Protein AF-X1AJP6-F1 (afdb_monomer_lite)

InterPro domains:
  IPR003321 Cytochrome c552 [PF02335] (54-201)
  IPR036280 Multiheme cytochrome superfamily [SSF48695] (10-203)

Organism: NCBI:txid412755

Secondary structure (DSSP, 8-state):
-HHHHT-S-EEETTEEE-HHHHTSTTT--HHHHB--STTTTT-B---HHHHHHHHTT-SSS-GGGT-HHHHHHHTT--BTTBPP---TTTTTS-HHHH---TTS---HHHHHHHHHTTS-TTHHHHHHHHHHHHHHHHHHHHHHHHHPPP-S-HHHHHHHHHHHHHHHHHHHH-STTTT-HHHHHHHHHHHHHHHHHHHHHHHHT-

Foldseek 3Di:
DVVQCPDCWDDDVPAIHRNNVCCDPVHDPQVLQAPPPPVGGRPGPDDPLSVLVPVLVDPPDAPCNSLVLLLCQLQQHDDLNDHGDGAPRHVPDDPCLQVVPSNDDRDLVSNLVSQCVVDPNCVSVVLVVLLVVLVVLLVVLVVLLVPDDDDPPPLLVVLSVSLVRLSVSCVSSVSSCVSHVVRSVVSSVSSNVSSVVSVVVSVVVD

Radius of gyration: 21.05 Å; chains: 1; bounding box: 56×37×52 Å

pLDDT: mean 92.06, std 6.15, range [59.5, 98.56]

Sequence (206 aa):
HNEIKALKTTKFRNRSFPHLLHTSEAVAKCEYCHSKKKETHGKLLISEASCRTCHHTQKIIECSKCHSIPNRIQNGLSIGGLKGVEGYKTNIIDCKACHKKLTEPSSLERIKESCASCHEEEYKDFVTEWQTSTMETMNKIEKKIKGAKPVKITQANELLKDAKKLLYYVKADGSKGIHNPDYIEEILDKAKKKTDEALKLIKGSK

Structure (mmCIF, N/CA/C/O backbone):
data_AF-X1AJP6-F1
#
_entry.id   AF-X1AJP6-F1
#
loop_
_atom_site.group_PDB
_atom_site.id
_atom_site.type_symbol
_atom_site.label_atom_id
_atom_site.label_alt_id
_atom_site.label_comp_id
_atom_site.label_asym_id
_atom_site.label_entity_id
_atom_site.label_seq_id
_atom_site.pdbx_PDB_ins_code
_atom_site.Cartn_x
_atom_site.Cartn_y
_atom_site.Cartn_z
_atom_site.occupancy
_atom_site.B_iso_or_equiv
_atom_site.auth_seq_id
_atom_site.auth_comp_id
_atom_site.auth_asym_id
_atom_site.auth_atom_id
_atom_site.pdbx_PDB_model_num
ATOM 1 N N . HIS A 1 1 ? 26.224 -18.680 15.913 1.00 82.88 1 HIS A N 1
ATOM 2 C CA . HIS A 1 1 ? 26.153 -18.323 14.473 1.00 82.88 1 HIS A CA 1
ATOM 3 C C . HIS A 1 1 ? 25.749 -19.485 13.575 1.00 82.88 1 HIS A C 1
ATOM 5 O O . HIS A 1 1 ? 24.956 -19.244 12.677 1.00 82.88 1 HIS A O 1
ATOM 11 N N . ASN A 1 2 ? 26.226 -20.713 13.810 1.00 85.88 2 ASN A N 1
ATOM 12 C CA . ASN A 1 2 ? 25.898 -21.880 12.973 1.00 85.88 2 ASN A CA 1
ATOM 13 C C . ASN A 1 2 ? 24.388 -22.154 12.862 1.00 85.88 2 ASN A C 1
ATOM 15 O O . ASN A 1 2 ? 23.885 -22.328 11.758 1.00 85.88 2 ASN A O 1
ATOM 19 N N . GLU A 1 3 ? 23.656 -22.078 13.976 1.00 88.25 3 GLU A N 1
ATOM 20 C CA . GLU A 1 3 ? 22.191 -22.212 13.982 1.00 88.25 3 GLU A CA 1
ATOM 21 C C . GLU A 1 3 ? 21.505 -21.135 13.132 1.00 88.25 3 GLU A C 1
ATOM 23 O O . GLU A 1 3 ? 20.647 -21.441 12.311 1.00 88.25 3 GLU A O 1
ATOM 28 N N . ILE A 1 4 ? 21.939 -19.876 13.267 1.00 87.38 4 ILE A N 1
ATOM 29 C CA . ILE A 1 4 ? 21.409 -18.751 12.484 1.00 87.38 4 ILE A CA 1
ATOM 30 C C . ILE A 1 4 ? 21.708 -18.936 10.991 1.00 87.38 4 ILE A C 1
ATOM 32 O O . ILE A 1 4 ? 20.825 -18.734 10.163 1.00 87.38 4 ILE A O 1
ATOM 36 N N . LYS A 1 5 ? 22.924 -19.373 10.635 1.00 85.50 5 LYS A N 1
ATOM 37 C CA . LYS A 1 5 ? 23.327 -19.643 9.244 1.00 85.50 5 LYS A CA 1
ATOM 38 C C . LYS A 1 5 ? 22.462 -20.735 8.600 1.00 85.50 5 LYS A C 1
ATOM 40 O O . LYS A 1 5 ? 22.180 -20.655 7.411 1.00 85.50 5 LYS A O 1
ATOM 45 N N . ALA A 1 6 ? 22.010 -21.717 9.380 1.00 88.81 6 ALA A N 1
ATOM 46 C CA . ALA A 1 6 ? 21.185 -22.826 8.903 1.00 88.81 6 ALA A CA 1
ATOM 47 C C . ALA A 1 6 ? 19.685 -22.488 8.758 1.00 88.81 6 ALA A C 1
ATOM 49 O O . ALA A 1 6 ? 18.922 -23.306 8.236 1.00 88.81 6 ALA A O 1
ATOM 50 N N . LEU A 1 7 ? 19.233 -21.303 9.190 1.00 93.00 7 LEU A N 1
ATOM 51 C CA . LEU A 1 7 ? 17.827 -20.912 9.073 1.00 93.00 7 LEU A CA 1
ATOM 52 C C . LEU A 1 7 ? 17.412 -20.806 7.602 1.00 93.00 7 LEU A C 1
ATOM 54 O O . LEU A 1 7 ? 17.801 -19.872 6.902 1.00 93.00 7 LEU A O 1
ATOM 58 N N . LYS A 1 8 ? 16.552 -21.727 7.149 1.00 93.62 8 LYS A N 1
ATOM 59 C CA . LYS A 1 8 ? 15.956 -21.689 5.800 1.00 93.62 8 LYS A CA 1
ATOM 60 C C . LYS A 1 8 ? 15.190 -20.387 5.568 1.00 93.62 8 LYS A C 1
ATOM 62 O O . LYS A 1 8 ? 15.378 -19.714 4.557 1.00 93.62 8 LYS A O 1
ATOM 67 N N . THR A 1 9 ? 14.349 -20.023 6.532 1.00 93.44 9 THR A N 1
ATOM 68 C CA . THR A 1 9 ? 13.499 -18.832 6.488 1.00 93.44 9 THR A CA 1
ATOM 69 C C . THR A 1 9 ? 13.460 -18.133 7.840 1.00 93.44 9 THR A C 1
ATOM 71 O O . THR A 1 9 ? 13.516 -18.778 8.882 1.00 93.44 9 THR A O 1
ATOM 74 N N . THR A 1 10 ? 13.285 -16.818 7.817 1.00 91.94 10 THR A N 1
ATOM 75 C CA . THR A 1 10 ? 13.002 -15.968 8.982 1.00 91.94 10 THR A CA 1
ATOM 76 C C . THR A 1 10 ? 11.925 -14.944 8.603 1.00 91.94 10 THR A C 1
ATOM 78 O O . THR A 1 10 ? 11.237 -15.105 7.593 1.00 91.94 10 THR A O 1
ATOM 81 N N . LYS A 1 11 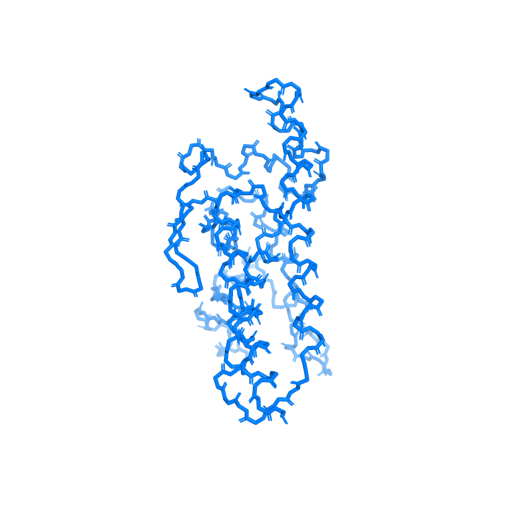? 11.750 -13.884 9.393 1.00 89.31 11 LYS A N 1
ATOM 82 C CA . LYS A 1 11 ? 10.848 -12.771 9.089 1.00 89.31 11 LYS A CA 1
ATOM 83 C C . LYS A 1 11 ? 11.622 -11.475 8.901 1.00 89.31 11 LYS A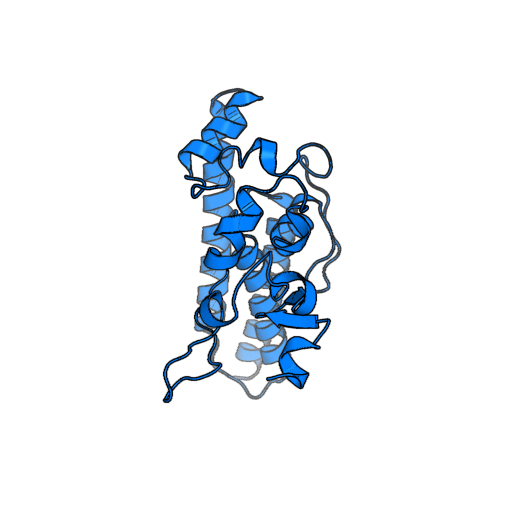 C 1
ATOM 85 O O . LYS A 1 11 ? 12.473 -11.126 9.713 1.00 89.31 11 LYS A O 1
ATOM 90 N N . PHE A 1 12 ? 11.257 -10.728 7.866 1.00 87.56 12 PHE A N 1
ATOM 91 C CA . PHE A 1 12 ? 11.634 -9.328 7.716 1.00 87.56 12 PHE A CA 1
ATOM 92 C C . PHE A 1 12 ? 10.358 -8.493 7.633 1.00 87.56 12 PHE A C 1
ATOM 94 O O . PHE A 1 12 ? 9.601 -8.579 6.662 1.00 87.56 12 PHE A O 1
ATOM 101 N N . ARG A 1 13 ? 10.100 -7.699 8.679 1.00 82.69 13 ARG A N 1
ATOM 102 C CA . ARG A 1 13 ? 8.835 -6.966 8.854 1.00 82.69 13 ARG A CA 1
ATOM 103 C C . ARG A 1 13 ? 7.642 -7.931 8.737 1.00 82.69 13 ARG A C 1
ATOM 105 O O . ARG A 1 13 ? 7.565 -8.903 9.482 1.00 82.69 13 ARG A O 1
ATOM 112 N N . ASN A 1 14 ? 6.753 -7.697 7.773 1.00 74.31 14 ASN A N 1
ATOM 113 C CA . ASN A 1 14 ? 5.534 -8.478 7.557 1.00 74.31 14 ASN A CA 1
ATOM 114 C C . ASN A 1 14 ? 5.690 -9.541 6.452 1.00 74.31 14 ASN A C 1
ATOM 116 O O . ASN A 1 14 ? 4.690 -9.984 5.889 1.00 74.31 14 ASN A O 1
ATOM 120 N N . ARG A 1 15 ? 6.925 -9.926 6.096 1.00 80.44 15 ARG A N 1
ATOM 121 C CA . ARG A 1 15 ? 7.212 -10.895 5.026 1.00 80.44 15 ARG A CA 1
ATOM 122 C C . ARG A 1 15 ? 8.083 -12.044 5.531 1.00 80.44 15 ARG A C 1
ATOM 124 O O . ARG A 1 15 ? 8.942 -11.853 6.395 1.00 80.44 15 ARG A O 1
ATOM 131 N N . SER A 1 16 ? 7.876 -13.228 4.956 1.00 88.19 16 SER A N 1
ATOM 132 C CA . SER A 1 16 ? 8.829 -14.335 5.076 1.00 88.19 16 SER A CA 1
ATOM 133 C C . SER A 1 16 ? 10.102 -13.978 4.308 1.00 88.19 16 SER A C 1
ATOM 135 O O . SER A 1 16 ? 10.023 -13.523 3.167 1.00 88.19 16 SER A O 1
ATOM 137 N N . PHE A 1 17 ? 11.262 -14.146 4.938 1.00 90.31 17 PHE A N 1
ATOM 138 C CA . PHE A 1 17 ? 12.569 -13.867 4.349 1.00 90.31 17 PHE A CA 1
ATOM 139 C C . PHE A 1 17 ? 13.341 -15.179 4.172 1.00 90.31 17 PHE A C 1
ATOM 141 O O . PHE A 1 17 ? 13.570 -15.867 5.171 1.00 90.31 17 PHE A O 1
ATOM 148 N N . PRO A 1 18 ? 13.765 -15.545 2.950 1.00 91.31 18 PRO A N 1
ATOM 149 C CA . PRO A 1 18 ? 14.528 -1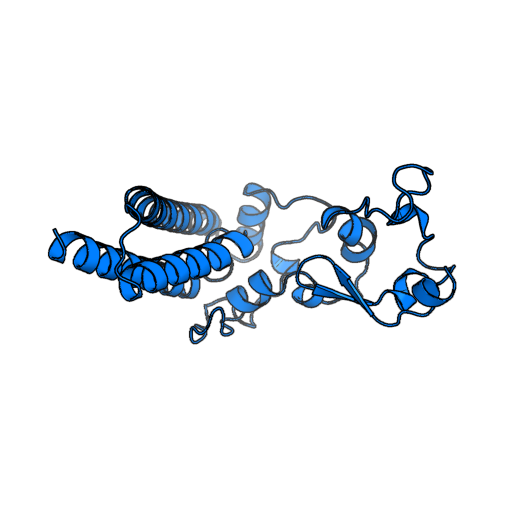6.765 2.713 1.00 91.31 18 PRO A CA 1
ATOM 150 C C . PRO A 1 18 ? 15.993 -16.553 3.115 1.00 91.31 18 PRO A C 1
ATOM 152 O O . PRO A 1 18 ? 16.851 -16.250 2.283 1.00 91.31 18 PRO A O 1
ATOM 155 N N . HIS A 1 19 ? 16.254 -16.660 4.417 1.00 93.56 19 HIS A N 1
ATOM 156 C CA . HIS A 1 19 ? 17.535 -16.334 5.036 1.00 93.56 19 HIS A CA 1
ATOM 157 C C . HIS A 1 19 ? 18.690 -17.146 4.441 1.00 93.56 19 HIS A C 1
ATOM 159 O O . HIS A 1 19 ? 19.654 -16.549 3.975 1.00 93.56 19 HIS A O 1
ATOM 165 N N . LEU A 1 20 ? 18.540 -18.470 4.333 1.00 92.19 20 LEU A N 1
ATOM 166 C CA . LEU A 1 20 ? 19.581 -19.355 3.802 1.00 92.19 20 LEU A CA 1
ATOM 167 C C . LEU A 1 20 ? 20.020 -18.997 2.372 1.00 92.19 20 LEU A C 1
ATOM 169 O O . LEU A 1 20 ? 21.205 -19.087 2.063 1.00 92.19 20 LEU A O 1
ATOM 173 N N . LEU A 1 21 ? 19.089 -18.560 1.512 1.00 90.25 21 LEU A N 1
ATOM 174 C CA . LEU A 1 21 ? 19.422 -18.138 0.144 1.00 90.25 21 LEU A CA 1
ATOM 175 C C . LEU A 1 21 ? 20.306 -16.886 0.147 1.00 90.25 21 LEU A C 1
ATOM 177 O O . LEU A 1 21 ? 21.274 -16.807 -0.607 1.00 90.25 21 LEU A O 1
ATOM 181 N N . HIS A 1 22 ? 19.997 -15.931 1.027 1.00 91.38 22 HIS A N 1
ATOM 182 C CA . HIS A 1 22 ? 20.721 -14.666 1.120 1.00 91.38 22 HIS A CA 1
ATOM 183 C C . HIS A 1 22 ? 22.063 -14.787 1.843 1.00 91.38 22 HIS A C 1
ATOM 185 O O . HIS A 1 22 ? 22.965 -14.014 1.549 1.00 91.38 22 HIS A O 1
ATOM 191 N N . THR A 1 23 ? 22.214 -15.744 2.761 1.00 91.06 23 THR A N 1
ATOM 192 C CA . THR A 1 23 ? 23.466 -15.968 3.504 1.00 91.06 23 THR A CA 1
ATOM 193 C C . THR A 1 23 ? 24.424 -16.946 2.828 1.00 91.06 23 THR A C 1
ATOM 195 O O . THR A 1 23 ? 25.422 -17.342 3.435 1.00 91.06 23 THR A O 1
ATOM 198 N N . SER A 1 24 ? 24.123 -17.386 1.604 1.00 84.88 24 SER A N 1
ATOM 199 C CA . SER A 1 24 ? 25.111 -18.095 0.791 1.00 84.88 24 SER A CA 1
ATOM 200 C C . SER A 1 24 ? 26.273 -17.148 0.470 1.00 84.88 24 SER A C 1
ATOM 202 O O . SER A 1 24 ? 26.064 -15.954 0.247 1.00 84.88 24 SER A O 1
ATOM 204 N N . GLU A 1 25 ? 27.510 -17.654 0.471 1.00 72.75 25 GLU A N 1
ATOM 205 C CA . GLU A 1 25 ? 28.706 -16.796 0.360 1.00 72.75 25 GLU A CA 1
ATOM 206 C C . GLU A 1 25 ? 28.772 -16.011 -0.957 1.00 72.75 25 GLU A C 1
ATOM 208 O O . GLU A 1 25 ? 29.382 -14.947 -1.010 1.00 72.75 25 GLU A O 1
ATOM 213 N N . ALA A 1 26 ? 28.082 -16.495 -1.991 1.00 78.62 26 ALA A N 1
ATOM 214 C CA . ALA A 1 26 ? 27.964 -15.833 -3.284 1.00 78.62 26 ALA A CA 1
ATOM 215 C C . ALA A 1 26 ? 26.934 -14.684 -3.316 1.00 78.62 26 ALA A C 1
ATOM 217 O O . ALA A 1 26 ? 26.901 -13.944 -4.296 1.00 78.62 26 ALA A O 1
ATOM 218 N N . VAL A 1 27 ? 26.076 -14.536 -2.295 1.00 84.62 27 VAL A N 1
ATOM 219 C CA . VAL A 1 27 ? 24.958 -13.575 -2.314 1.00 84.62 27 VAL A CA 1
ATOM 220 C C . VAL A 1 27 ? 25.204 -12.385 -1.393 1.00 84.62 27 VAL A C 1
ATOM 222 O O . VAL A 1 27 ? 25.295 -11.257 -1.874 1.00 84.62 27 VAL A O 1
ATOM 225 N N . ALA A 1 28 ? 25.294 -12.596 -0.078 1.00 89.25 28 ALA A N 1
ATOM 226 C CA . ALA A 1 28 ? 25.532 -11.510 0.870 1.00 89.25 28 ALA A CA 1
ATOM 227 C C . ALA A 1 28 ? 26.223 -11.998 2.147 1.00 89.25 28 ALA A C 1
ATOM 229 O O . ALA A 1 28 ? 25.882 -13.033 2.722 1.00 89.25 28 ALA A O 1
ATOM 230 N N . LYS A 1 29 ? 27.171 -11.194 2.638 1.00 92.00 29 LYS A N 1
ATOM 231 C CA . LYS A 1 29 ? 27.790 -11.410 3.949 1.00 92.00 29 LYS A CA 1
ATOM 232 C C . LYS A 1 29 ? 26.852 -10.973 5.075 1.00 92.00 29 LYS A C 1
ATOM 234 O O . LYS A 1 29 ? 26.026 -10.076 4.896 1.00 92.00 29 LYS A O 1
ATOM 239 N N . CYS A 1 30 ? 27.020 -11.555 6.263 1.00 92.38 30 CYS A N 1
ATOM 240 C CA . CYS A 1 30 ? 26.198 -11.258 7.440 1.00 92.38 30 CYS A CA 1
ATOM 241 C C . CYS A 1 30 ? 26.165 -9.758 7.775 1.00 92.38 30 CYS A C 1
ATOM 243 O O . CYS A 1 30 ? 25.107 -9.226 8.115 1.00 92.38 30 CYS A O 1
ATOM 245 N N . GLU A 1 31 ? 27.304 -9.071 7.643 1.00 93.12 31 GLU A N 1
ATOM 246 C CA . GLU A 1 31 ? 27.457 -7.650 7.964 1.00 93.12 31 GLU A CA 1
ATOM 247 C C . GLU A 1 31 ? 26.739 -6.696 7.001 1.00 93.12 31 GLU A C 1
ATOM 249 O O . GLU A 1 31 ? 26.614 -5.510 7.302 1.00 93.12 31 GLU A O 1
ATOM 254 N N . TYR A 1 32 ? 26.237 -7.199 5.868 1.00 92.69 32 TYR A N 1
ATOM 255 C CA . TYR A 1 32 ? 25.359 -6.421 4.996 1.00 92.69 32 TYR A CA 1
ATOM 256 C C . TYR A 1 32 ? 24.016 -6.140 5.685 1.00 92.69 32 TYR A C 1
ATOM 258 O O . TYR A 1 32 ? 23.488 -5.032 5.614 1.00 92.69 32 TYR A O 1
ATOM 266 N N . CYS A 1 33 ? 23.476 -7.143 6.385 1.00 93.19 33 CYS A N 1
ATOM 267 C CA . CYS A 1 33 ? 22.170 -7.067 7.039 1.00 93.19 33 CYS A CA 1
ATOM 268 C C . CYS A 1 33 ? 22.257 -6.760 8.532 1.00 93.19 33 CYS A C 1
ATOM 270 O O . CYS A 1 33 ? 21.348 -6.131 9.076 1.00 93.19 33 CYS A O 1
ATOM 272 N N . HIS A 1 34 ? 23.311 -7.224 9.199 1.00 94.69 34 HIS A N 1
ATOM 273 C CA . HIS A 1 34 ? 23.432 -7.205 10.650 1.00 94.69 34 HIS A CA 1
ATOM 274 C C . HIS A 1 34 ? 24.661 -6.426 11.102 1.00 94.69 34 HIS A C 1
ATOM 276 O O . HIS A 1 34 ? 25.714 -6.462 10.476 1.00 94.69 34 HIS A O 1
ATOM 282 N N . SER A 1 35 ? 24.563 -5.744 12.236 1.00 96.12 35 SER A N 1
ATOM 283 C CA . SER A 1 35 ? 25.723 -5.080 12.817 1.00 96.12 35 SER A CA 1
ATOM 284 C C . SER A 1 35 ? 26.746 -6.096 13.316 1.00 96.12 35 SER A C 1
ATOM 286 O O . SER A 1 35 ? 26.393 -7.082 13.962 1.00 96.12 35 SER A O 1
ATOM 288 N N . LYS A 1 36 ? 28.022 -5.800 13.051 1.00 95.00 36 LYS A N 1
ATOM 289 C CA . LYS A 1 36 ? 29.193 -6.489 13.615 1.00 95.00 36 LYS A CA 1
ATOM 290 C C . LYS A 1 36 ? 29.798 -5.771 14.828 1.00 95.00 36 LYS A C 1
ATOM 292 O O . LYS A 1 36 ? 30.781 -6.246 15.386 1.00 95.00 36 LYS A O 1
ATOM 297 N N . LYS A 1 37 ? 29.273 -4.595 15.204 1.00 95.94 37 LYS A N 1
ATOM 298 C CA . LYS A 1 37 ? 29.763 -3.847 16.375 1.00 95.94 37 LYS A CA 1
ATOM 299 C C . LYS A 1 37 ? 29.363 -4.605 17.636 1.00 95.94 37 LYS A C 1
ATOM 301 O O . LYS A 1 37 ? 28.202 -4.994 17.743 1.00 95.94 37 LYS A O 1
ATOM 306 N N . LYS A 1 38 ? 30.278 -4.776 18.589 1.00 95.12 38 LYS A N 1
ATOM 307 C CA . LYS A 1 38 ? 30.098 -5.603 19.797 1.00 95.12 38 LYS A CA 1
ATOM 308 C C . LYS A 1 38 ? 28.808 -5.274 20.576 1.00 95.12 38 LYS A C 1
ATOM 310 O O . LYS A 1 38 ? 28.130 -6.166 21.064 1.00 95.12 38 LYS A O 1
ATOM 315 N N . GLU A 1 39 ? 28.412 -4.011 20.593 1.00 96.50 39 GLU A N 1
ATOM 316 C CA . GLU A 1 39 ? 27.315 -3.391 21.347 1.00 96.50 39 GLU A CA 1
ATOM 317 C C . GLU A 1 39 ? 25.957 -3.569 20.652 1.00 96.50 39 GLU A C 1
ATOM 319 O O . GLU A 1 39 ? 24.889 -3.419 21.246 1.00 96.50 39 GLU A O 1
ATOM 324 N N . THR A 1 40 ? 25.983 -3.839 19.348 1.00 96.25 40 THR A N 1
ATOM 325 C CA . THR A 1 40 ? 24.788 -3.979 18.506 1.00 96.25 40 THR A CA 1
ATOM 326 C C . THR A 1 40 ? 24.824 -5.254 17.683 1.00 96.25 40 THR A C 1
ATOM 328 O O . THR A 1 40 ? 24.056 -5.380 16.736 1.00 96.25 40 THR A O 1
ATOM 331 N N . HIS A 1 41 ? 25.696 -6.195 18.036 1.00 94.44 41 HIS A N 1
ATOM 332 C CA . HIS A 1 41 ? 25.963 -7.388 17.251 1.00 94.44 41 HIS A CA 1
ATOM 333 C C . HIS A 1 41 ? 24.670 -8.137 16.933 1.00 94.44 41 HIS A C 1
ATOM 335 O O . HIS A 1 41 ? 23.845 -8.378 17.813 1.00 94.44 41 HIS A O 1
ATOM 341 N N . GLY A 1 42 ? 24.462 -8.459 15.658 1.00 91.88 42 GLY A N 1
ATOM 342 C CA . GLY A 1 42 ? 23.247 -9.127 15.192 1.00 91.88 42 GLY A CA 1
ATOM 343 C C . GLY A 1 42 ? 22.023 -8.219 15.010 1.00 91.88 42 GLY A C 1
ATOM 344 O O . GLY A 1 42 ? 21.036 -8.667 14.426 1.00 91.88 42 GLY A O 1
ATOM 345 N N . LYS A 1 43 ? 22.052 -6.941 15.421 1.00 94.56 43 LYS A N 1
ATOM 346 C CA . LYS A 1 43 ? 20.948 -6.003 15.140 1.00 94.56 43 LYS A CA 1
ATOM 347 C C . LYS A 1 43 ? 20.837 -5.742 13.641 1.00 94.56 43 LYS A C 1
ATOM 349 O O . LYS A 1 43 ? 21.846 -5.516 12.978 1.00 94.56 43 LYS A O 1
ATOM 354 N N . LEU A 1 44 ? 19.609 -5.746 13.126 1.00 94.00 44 LEU A N 1
ATOM 355 C CA . LEU A 1 44 ? 19.310 -5.432 11.727 1.00 94.00 44 LEU A CA 1
ATOM 356 C C . LEU A 1 44 ? 19.674 -3.976 11.396 1.00 94.00 44 LEU A C 1
ATOM 358 O O . LEU A 1 44 ? 19.254 -3.056 12.094 1.00 94.00 44 LEU A O 1
ATOM 362 N N . LEU A 1 45 ? 20.423 -3.791 10.310 1.00 94.12 45 LEU A N 1
ATOM 363 C CA . LEU A 1 45 ? 20.830 -2.495 9.752 1.00 94.12 45 LEU A CA 1
ATOM 364 C C . LEU A 1 45 ? 20.033 -2.110 8.499 1.00 94.12 45 LEU A C 1
ATOM 366 O O . LEU A 1 45 ? 20.043 -0.955 8.079 1.00 94.12 45 LEU A O 1
ATOM 370 N N . ILE A 1 46 ? 19.361 -3.082 7.887 1.00 92.31 46 ILE A N 1
ATOM 371 C CA . ILE A 1 46 ? 18.700 -2.920 6.593 1.00 92.31 46 ILE A CA 1
ATOM 372 C C . ILE A 1 46 ? 17.262 -2.416 6.710 1.00 92.31 46 ILE A C 1
ATOM 374 O O . ILE A 1 46 ? 16.560 -2.614 7.705 1.00 92.31 46 ILE A O 1
ATOM 378 N N . SER A 1 47 ? 16.797 -1.810 5.621 1.00 89.12 47 SER A N 1
ATOM 379 C CA . SER A 1 47 ? 15.402 -1.431 5.406 1.00 89.12 47 SER A CA 1
ATOM 380 C C . SER A 1 47 ? 14.872 -2.070 4.120 1.00 89.12 47 SER A C 1
ATOM 382 O O . SER A 1 47 ? 15.609 -2.735 3.397 1.00 89.12 47 SER A O 1
ATOM 384 N N .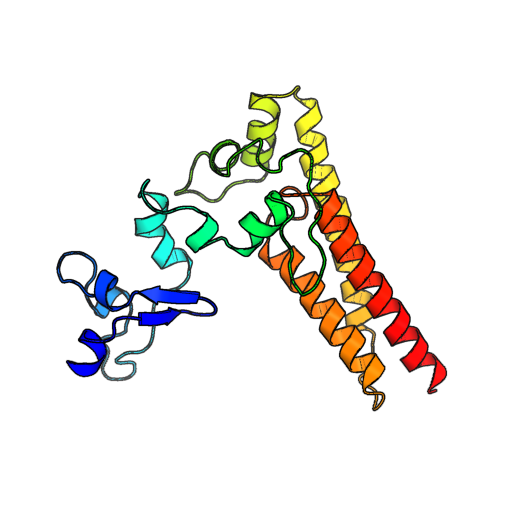 GLU A 1 48 ? 13.599 -1.844 3.787 1.00 84.38 48 GLU A N 1
ATOM 385 C CA . GLU A 1 48 ? 13.067 -2.248 2.474 1.00 84.38 48 GLU A CA 1
ATOM 386 C C . GLU A 1 48 ? 13.870 -1.667 1.306 1.00 84.38 48 GLU A C 1
ATOM 388 O O . GLU A 1 48 ? 13.950 -2.301 0.259 1.00 84.38 48 GLU A O 1
ATOM 393 N N . ALA A 1 49 ? 14.499 -0.498 1.479 1.00 84.44 49 ALA A N 1
ATOM 394 C CA . ALA A 1 49 ? 15.344 0.081 0.443 1.00 84.44 49 ALA A CA 1
ATOM 395 C C . ALA A 1 49 ? 16.559 -0.799 0.120 1.00 84.44 49 ALA A C 1
ATOM 397 O O . ALA A 1 49 ? 16.920 -0.902 -1.047 1.00 84.44 49 ALA A O 1
ATOM 398 N N . SER A 1 50 ? 17.122 -1.481 1.120 1.00 89.44 50 SER A N 1
ATOM 399 C CA . SER A 1 50 ? 18.280 -2.366 0.962 1.00 89.44 50 SER A CA 1
ATOM 400 C C . SER A 1 50 ? 17.958 -3.576 0.081 1.00 89.44 50 SER A C 1
ATOM 402 O O . SER A 1 50 ? 18.755 -3.955 -0.768 1.00 89.44 50 SER A O 1
ATOM 404 N N . CYS A 1 51 ? 16.756 -4.150 0.207 1.00 87.75 51 CYS A N 1
ATOM 405 C CA . CYS A 1 51 ? 16.326 -5.277 -0.631 1.00 87.75 51 CYS A CA 1
ATOM 406 C C . CYS A 1 51 ? 16.273 -4.895 -2.121 1.00 87.75 51 CYS A C 1
ATOM 408 O O . CYS A 1 51 ? 16.566 -5.706 -2.999 1.00 87.75 51 CYS A O 1
ATOM 410 N N . ARG A 1 52 ? 15.899 -3.642 -2.412 1.00 87.12 52 ARG A N 1
ATOM 411 C CA . ARG A 1 52 ? 15.727 -3.140 -3.781 1.00 87.12 52 ARG A CA 1
ATOM 412 C C . ARG A 1 52 ? 17.054 -2.949 -4.509 1.00 87.12 52 ARG A C 1
ATOM 414 O O . ARG A 1 52 ? 17.057 -3.028 -5.730 1.00 87.12 52 ARG A O 1
ATOM 421 N N . THR A 1 53 ? 18.166 -2.774 -3.792 1.00 86.25 53 THR A N 1
ATOM 422 C CA . THR A 1 53 ? 19.502 -2.609 -4.390 1.00 86.25 53 THR A CA 1
ATOM 423 C C . THR A 1 53 ? 19.870 -3.765 -5.324 1.00 86.25 53 THR A C 1
ATOM 425 O O . THR A 1 53 ? 20.431 -3.523 -6.388 1.00 86.25 53 THR A O 1
ATOM 428 N N . CYS A 1 54 ? 19.495 -4.999 -4.972 1.00 87.19 54 CYS A N 1
ATOM 429 C CA . CYS A 1 54 ? 19.699 -6.167 -5.831 1.00 87.19 54 CYS A CA 1
ATOM 430 C C . CYS A 1 54 ? 18.428 -6.556 -6.596 1.00 87.19 54 CYS A C 1
ATOM 432 O O . CYS A 1 54 ? 18.493 -6.926 -7.760 1.00 87.19 54 CYS A O 1
ATOM 434 N N . HIS A 1 55 ? 17.246 -6.480 -5.980 1.00 88.81 55 HIS A N 1
ATOM 435 C CA . HIS A 1 55 ? 16.041 -7.023 -6.616 1.00 88.81 55 HIS A CA 1
ATOM 436 C C . HIS A 1 55 ? 15.411 -6.113 -7.678 1.00 88.81 55 HIS A C 1
ATOM 438 O O . HIS A 1 55 ? 14.710 -6.621 -8.543 1.00 88.81 55 HIS A O 1
ATOM 444 N N . HIS A 1 56 ? 15.666 -4.800 -7.675 1.00 89.69 56 HIS A N 1
ATOM 445 C CA . HIS A 1 56 ? 15.185 -3.910 -8.745 1.00 89.69 56 HIS A CA 1
ATOM 446 C C . HIS A 1 56 ? 16.096 -3.906 -9.984 1.00 89.69 56 HIS A C 1
ATOM 448 O O . HIS A 1 56 ? 15.735 -3.321 -11.003 1.00 89.69 56 HIS A O 1
ATOM 454 N N . THR A 1 57 ? 17.252 -4.572 -9.918 1.00 85.00 57 THR A N 1
ATOM 455 C CA . THR A 1 57 ? 18.134 -4.821 -11.071 1.00 85.00 57 THR A CA 1
ATOM 456 C C . THR A 1 57 ? 17.968 -6.238 -11.630 1.00 85.00 57 THR A C 1
ATOM 458 O O . THR A 1 57 ? 18.394 -6.526 -12.748 1.00 85.00 57 THR A O 1
ATOM 461 N N . GLN A 1 58 ? 17.305 -7.126 -10.887 1.00 80.31 58 GLN A N 1
ATOM 462 C CA . GLN A 1 58 ? 17.044 -8.506 -11.280 1.00 80.31 58 GLN A CA 1
ATOM 463 C C . GLN A 1 58 ? 15.714 -8.631 -12.027 1.00 80.31 58 GLN A C 1
ATOM 465 O O . GLN A 1 58 ? 14.678 -8.154 -11.576 1.00 80.31 58 GLN A O 1
ATOM 470 N N . LYS A 1 59 ? 15.718 -9.351 -13.154 1.00 70.81 59 LYS A N 1
ATOM 471 C CA . LYS A 1 59 ? 14.490 -9.650 -13.915 1.00 70.81 59 LYS A CA 1
ATOM 472 C C . LYS A 1 59 ? 13.730 -10.881 -13.404 1.00 70.81 59 LYS A C 1
ATOM 474 O O . LYS A 1 59 ? 12.601 -11.088 -13.822 1.00 70.81 59 LYS A O 1
ATOM 479 N N . ILE A 1 60 ? 14.342 -11.677 -12.524 1.00 78.50 60 ILE A N 1
ATOM 480 C CA . ILE A 1 60 ? 13.860 -13.013 -12.133 1.00 78.50 60 ILE A CA 1
ATOM 481 C C . ILE A 1 60 ? 12.819 -13.023 -11.005 1.00 78.50 60 ILE A C 1
ATOM 483 O O . ILE A 1 60 ? 12.241 -14.068 -10.724 1.00 78.50 60 ILE A O 1
ATOM 487 N N . ILE A 1 61 ? 12.608 -11.901 -10.311 1.00 85.94 61 ILE A N 1
ATOM 488 C CA . ILE A 1 61 ? 11.689 -11.838 -9.170 1.00 85.94 61 ILE A CA 1
ATOM 489 C C . ILE A 1 61 ? 10.467 -11.012 -9.537 1.00 85.94 61 ILE A C 1
ATOM 491 O O . ILE A 1 61 ? 10.564 -9.828 -9.854 1.00 85.94 61 ILE A O 1
ATOM 495 N N . GLU A 1 62 ? 9.308 -11.652 -9.422 1.00 88.75 62 GLU A N 1
ATOM 496 C CA . GLU A 1 62 ? 8.013 -11.013 -9.613 1.00 88.75 62 GLU A CA 1
ATOM 497 C C . GLU A 1 62 ? 7.798 -9.871 -8.616 1.00 88.75 62 GLU A C 1
ATOM 499 O O . GLU A 1 62 ? 7.988 -10.035 -7.404 1.00 88.75 62 GLU A O 1
ATOM 504 N N . CYS A 1 63 ? 7.311 -8.727 -9.108 1.00 90.38 63 CYS A N 1
ATOM 505 C CA . CYS A 1 63 ? 7.055 -7.536 -8.294 1.00 90.38 63 CYS A CA 1
ATOM 506 C C . CYS A 1 63 ? 6.159 -7.855 -7.083 1.00 90.38 63 CYS A C 1
ATOM 508 O O . CYS A 1 63 ? 6.382 -7.346 -5.983 1.00 90.38 63 CYS A O 1
ATOM 510 N N . SER A 1 64 ? 5.190 -8.761 -7.260 1.00 90.56 64 SER A N 1
ATOM 511 C CA . SER A 1 64 ? 4.215 -9.197 -6.251 1.00 90.56 64 SER A CA 1
ATOM 512 C C . SER A 1 64 ? 4.827 -9.889 -5.028 1.00 90.56 64 SER A C 1
ATOM 514 O O . SER A 1 64 ? 4.224 -9.862 -3.952 1.00 90.56 64 SER A O 1
ATOM 516 N N . LYS A 1 65 ? 6.038 -10.461 -5.139 1.00 87.31 65 LYS A N 1
ATOM 517 C CA . LYS A 1 65 ? 6.731 -11.094 -4.000 1.00 87.31 65 LYS A CA 1
ATOM 518 C C . LYS A 1 65 ? 7.092 -10.081 -2.912 1.00 87.31 65 LYS A C 1
ATOM 520 O O . LYS A 1 65 ? 7.091 -10.425 -1.731 1.00 87.31 65 LYS A O 1
ATOM 525 N N . CYS A 1 66 ? 7.333 -8.827 -3.296 1.00 86.56 66 CYS A N 1
ATOM 526 C CA . CYS A 1 66 ? 7.630 -7.727 -2.377 1.00 86.56 66 CYS A CA 1
ATOM 527 C C . CYS A 1 66 ? 6.470 -6.719 -2.284 1.00 86.56 66 CYS A C 1
ATOM 529 O O . CYS A 1 66 ? 6.119 -6.277 -1.186 1.00 86.56 66 CYS A O 1
ATOM 531 N N . HIS A 1 67 ? 5.828 -6.399 -3.407 1.00 90.38 67 HIS A N 1
ATOM 532 C CA . HIS A 1 67 ? 4.737 -5.430 -3.535 1.00 90.38 67 HIS A CA 1
ATOM 533 C C . HIS A 1 67 ? 3.366 -6.115 -3.543 1.00 90.38 67 HIS A C 1
ATOM 535 O O . HIS A 1 67 ? 2.570 -5.946 -4.463 1.00 90.38 67 HIS A O 1
ATOM 541 N N . SER A 1 68 ? 3.079 -6.902 -2.504 1.00 91.75 68 SER A N 1
ATOM 542 C CA . SER A 1 68 ? 1.847 -7.695 -2.433 1.00 91.75 68 SER A CA 1
ATOM 543 C C . SER A 1 68 ? 0.573 -6.849 -2.347 1.00 91.75 68 SER A C 1
ATOM 545 O O . SER A 1 68 ? -0.432 -7.225 -2.938 1.00 91.75 68 SER A O 1
ATOM 547 N N . ILE A 1 69 ? 0.598 -5.714 -1.638 1.00 95.12 69 ILE A N 1
ATOM 548 C CA . ILE A 1 69 ? -0.561 -4.812 -1.524 1.00 95.12 69 ILE A CA 1
ATOM 549 C C . ILE A 1 69 ? -0.840 -4.108 -2.863 1.00 95.12 69 ILE A C 1
ATOM 551 O O . ILE A 1 69 ? -1.948 -4.292 -3.364 1.00 95.12 69 ILE A O 1
ATOM 555 N N . PRO A 1 70 ? 0.140 -3.424 -3.498 1.00 95.25 70 PRO A N 1
ATOM 556 C CA . PRO A 1 70 ? -0.029 -2.886 -4.849 1.00 95.25 70 PRO A CA 1
ATOM 557 C C . PRO A 1 70 ? -0.521 -3.916 -5.863 1.00 95.25 70 PRO A C 1
ATOM 559 O O . PRO A 1 70 ? -1.469 -3.670 -6.601 1.00 95.25 70 PRO A O 1
ATOM 562 N N . ASN A 1 71 ? 0.080 -5.110 -5.859 1.00 95.25 71 ASN A N 1
ATOM 563 C CA . ASN A 1 71 ? -0.312 -6.176 -6.771 1.00 95.25 71 ASN A CA 1
ATOM 564 C C . ASN A 1 71 ? -1.759 -6.637 -6.543 1.00 95.25 71 ASN A C 1
ATOM 566 O O . ASN A 1 71 ? -2.480 -6.843 -7.517 1.00 95.25 71 ASN A O 1
ATOM 570 N N . ARG A 1 72 ? -2.192 -6.777 -5.283 1.00 95.56 72 ARG A N 1
ATOM 571 C CA . ARG A 1 72 ? -3.578 -7.136 -4.963 1.00 95.56 72 ARG A CA 1
ATOM 572 C C . ARG A 1 72 ? -4.557 -6.060 -5.407 1.00 95.56 72 ARG A C 1
ATOM 574 O O . ARG A 1 72 ? -5.569 -6.402 -5.998 1.00 95.56 72 ARG A O 1
ATOM 581 N N . ILE A 1 73 ? -4.256 -4.791 -5.152 1.00 96.94 73 ILE A N 1
ATOM 582 C CA . ILE A 1 73 ? -5.155 -3.687 -5.498 1.00 96.94 73 ILE A CA 1
ATOM 583 C C . ILE A 1 73 ? -5.266 -3.529 -7.017 1.00 96.94 73 ILE A C 1
ATOM 585 O O . ILE A 1 73 ? -6.384 -3.532 -7.528 1.00 96.94 73 ILE A O 1
ATOM 589 N N . GLN A 1 74 ? -4.146 -3.495 -7.749 1.00 96.44 74 GLN A N 1
ATOM 590 C CA . GLN A 1 74 ? -4.168 -3.369 -9.214 1.00 96.44 74 GLN A CA 1
ATOM 591 C C . GLN A 1 74 ? -4.953 -4.496 -9.900 1.00 96.44 74 GLN A C 1
ATOM 593 O O . GLN A 1 74 ? -5.648 -4.265 -10.887 1.00 96.44 74 GLN A O 1
ATOM 598 N N . ASN A 1 75 ? -4.864 -5.714 -9.364 1.00 96.00 75 ASN A N 1
ATOM 599 C CA . ASN A 1 75 ? -5.531 -6.881 -9.938 1.00 96.00 75 ASN A CA 1
ATOM 600 C C . ASN A 1 75 ? -6.876 -7.205 -9.278 1.00 96.00 75 ASN A C 1
ATOM 602 O O . ASN A 1 75 ? -7.362 -8.321 -9.427 1.00 96.00 75 ASN A O 1
ATOM 606 N N . GLY A 1 76 ? -7.445 -6.278 -8.500 1.00 95.94 76 GLY A N 1
ATOM 607 C CA . GLY A 1 76 ? -8.767 -6.463 -7.906 1.00 95.94 76 GLY A CA 1
ATOM 608 C C . GLY A 1 76 ? -8.875 -7.701 -7.018 1.00 95.94 76 GLY A C 1
ATOM 609 O O . GLY A 1 76 ? -9.918 -8.339 -6.967 1.00 95.94 76 GLY A O 1
ATOM 610 N N . LEU A 1 77 ? -7.796 -8.084 -6.335 1.00 95.94 77 LEU A N 1
ATOM 611 C CA . LEU A 1 77 ? -7.765 -9.233 -5.436 1.00 95.94 77 LEU A CA 1
ATOM 612 C C . LEU A 1 77 ? -8.221 -8.824 -4.037 1.00 95.94 77 LEU A C 1
ATOM 614 O O . LEU A 1 77 ? -7.938 -7.722 -3.572 1.00 95.94 77 LEU A O 1
ATOM 618 N N . SER A 1 78 ? -8.845 -9.755 -3.316 1.00 96.06 78 SER A N 1
ATOM 619 C CA . SER A 1 78 ? -9.337 -9.500 -1.959 1.00 96.06 78 SER A CA 1
ATOM 620 C C . SER A 1 78 ? -8.255 -8.947 -1.024 1.00 96.06 78 SER A C 1
ATOM 622 O O . SER A 1 78 ? -7.108 -9.410 -1.000 1.00 96.06 78 SER A O 1
ATOM 624 N N . ILE A 1 79 ? -8.618 -7.962 -0.202 1.00 93.62 79 ILE A N 1
ATOM 625 C CA . ILE A 1 79 ? -7.723 -7.395 0.807 1.00 93.62 79 ILE A CA 1
ATOM 626 C C . ILE A 1 79 ? -8.495 -7.011 2.065 1.00 93.62 79 ILE A C 1
ATOM 628 O O . ILE A 1 79 ? -9.623 -6.533 2.013 1.00 93.62 79 ILE A O 1
ATOM 632 N N . GLY A 1 80 ? -7.910 -7.266 3.236 1.00 84.50 80 GLY A N 1
ATOM 633 C CA . GLY A 1 80 ? -8.512 -6.843 4.502 1.00 84.50 80 GLY A CA 1
ATOM 634 C C . GLY A 1 80 ? -9.864 -7.474 4.847 1.00 84.50 80 GLY A C 1
ATOM 635 O O . GLY A 1 80 ? -10.546 -6.936 5.712 1.00 84.50 80 GLY A O 1
ATOM 636 N N . GLY A 1 81 ? -10.237 -8.590 4.211 1.00 87.06 81 GLY A N 1
ATOM 637 C CA . GLY A 1 81 ? -11.563 -9.207 4.349 1.00 87.06 81 GLY A CA 1
ATOM 638 C C . GLY A 1 81 ? -12.626 -8.623 3.411 1.00 87.06 81 GLY A C 1
ATOM 639 O O . GLY A 1 81 ? -13.783 -9.018 3.499 1.00 87.06 81 GLY A O 1
ATOM 640 N N . LEU A 1 82 ? -12.254 -7.705 2.514 1.00 91.69 82 LEU A N 1
ATOM 641 C CA . LEU A 1 82 ? -13.123 -7.219 1.445 1.00 91.69 82 LEU A CA 1
ATOM 642 C C . LEU A 1 82 ? -12.998 -8.101 0.208 1.00 91.69 82 LEU A C 1
ATOM 644 O O . LEU A 1 82 ? -11.900 -8.551 -0.137 1.00 91.69 82 LEU A O 1
ATOM 648 N N . LYS A 1 83 ? -14.128 -8.303 -0.480 1.00 95.25 83 LYS A N 1
ATOM 649 C CA . LYS A 1 83 ? -14.126 -8.840 -1.841 1.00 95.25 83 LYS A CA 1
ATOM 650 C C . LYS A 1 83 ? -13.315 -7.894 -2.733 1.00 95.25 83 LYS A C 1
ATOM 652 O O . LYS A 1 83 ? -13.282 -6.688 -2.496 1.00 95.25 83 LYS A O 1
ATOM 657 N N . GLY A 1 84 ? -12.602 -8.471 -3.687 1.00 95.06 84 GLY A N 1
ATOM 658 C CA . GLY A 1 84 ? -11.873 -7.724 -4.698 1.00 95.06 84 GLY A CA 1
ATOM 659 C C . GLY A 1 84 ? -12.798 -7.096 -5.743 1.00 95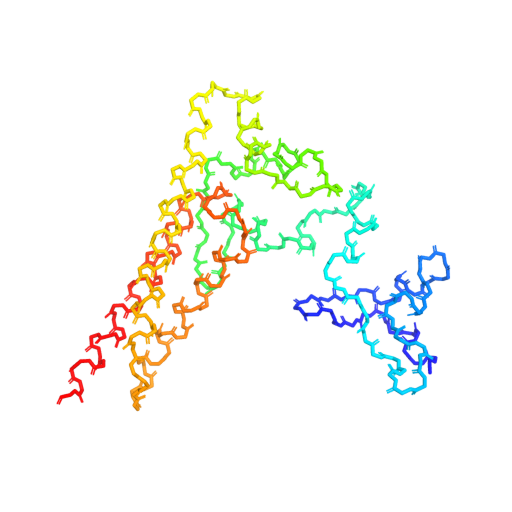.06 84 GLY A C 1
ATOM 660 O O . GLY A 1 84 ? -13.900 -7.608 -5.956 1.00 95.06 84 GLY A O 1
ATOM 661 N N . VAL A 1 85 ? -12.354 -6.005 -6.367 1.00 96.81 85 VAL A N 1
ATOM 662 C CA . VAL A 1 85 ? -13.048 -5.329 -7.474 1.00 96.81 85 VAL A CA 1
ATOM 663 C C . VAL A 1 85 ? -12.070 -5.201 -8.633 1.00 96.81 85 VAL A C 1
ATOM 665 O O . VAL A 1 85 ? -11.031 -4.554 -8.493 1.00 96.81 85 VAL A O 1
ATOM 668 N N . GLU A 1 86 ? -12.365 -5.865 -9.748 1.00 95.31 86 GLU A N 1
ATOM 669 C CA . GLU A 1 86 ? -11.566 -5.739 -10.967 1.00 95.31 86 GLU A CA 1
ATOM 670 C C . GLU A 1 86 ? -11.717 -4.326 -11.527 1.00 95.31 86 GLU A C 1
ATOM 672 O O . GLU A 1 86 ? -12.824 -3.801 -11.606 1.00 95.31 86 GLU A O 1
ATOM 677 N N . GLY A 1 87 ? -10.592 -3.712 -11.882 1.00 91.19 87 GLY A N 1
ATOM 678 C CA . GLY A 1 87 ? -10.566 -2.412 -12.541 1.00 91.19 87 GLY A CA 1
ATOM 679 C C . GLY A 1 87 ? -10.143 -2.552 -13.999 1.00 91.19 87 GLY A C 1
ATOM 680 O O . GLY A 1 87 ? -9.628 -3.586 -14.423 1.00 91.19 87 GLY A O 1
ATOM 681 N N . TYR A 1 88 ? -10.240 -1.465 -14.756 1.00 89.25 88 TYR A N 1
ATOM 682 C CA . TYR A 1 88 ? -9.881 -1.406 -16.182 1.00 89.25 88 TYR A CA 1
ATOM 683 C C . TYR A 1 88 ? -8.411 -1.754 -16.511 1.00 89.25 88 TYR A C 1
ATOM 685 O O . TYR A 1 88 ? -8.068 -1.927 -17.674 1.00 89.25 88 TYR A O 1
ATOM 693 N N . LYS A 1 89 ? -7.523 -1.847 -15.511 1.00 89.38 89 LYS A N 1
ATOM 694 C CA . LYS A 1 89 ? -6.117 -2.276 -15.670 1.00 89.38 89 LYS A CA 1
ATOM 695 C C . LYS A 1 89 ? -5.865 -3.737 -15.309 1.00 89.38 89 LYS A C 1
ATOM 697 O O . LYS A 1 89 ? -4.775 -4.246 -15.582 1.00 89.38 89 LYS A O 1
ATOM 702 N N . THR A 1 90 ? -6.807 -4.385 -14.629 1.00 91.62 90 THR A N 1
ATOM 703 C CA . THR A 1 90 ? -6.617 -5.722 -14.063 1.00 91.62 90 THR A CA 1
ATOM 704 C C . THR A 1 90 ? -6.268 -6.713 -15.172 1.00 91.62 90 THR A C 1
ATOM 706 O O . THR A 1 90 ? -6.992 -6.826 -16.152 1.00 91.62 90 THR A O 1
ATOM 709 N N . ASN A 1 91 ? -5.131 -7.404 -15.033 1.00 86.50 91 ASN A N 1
ATOM 710 C CA . ASN A 1 91 ? -4.587 -8.352 -16.019 1.00 86.50 91 ASN A CA 1
ATOM 711 C C . ASN A 1 91 ? -4.334 -7.799 -17.443 1.00 86.50 91 ASN A C 1
ATOM 713 O O . ASN A 1 91 ? -4.015 -8.582 -18.334 1.00 86.50 91 ASN A O 1
ATOM 717 N N . ILE A 1 92 ? -4.438 -6.483 -17.665 1.00 89.56 92 ILE A N 1
ATOM 718 C CA . ILE A 1 92 ? -4.226 -5.851 -18.981 1.00 89.56 92 ILE A CA 1
ATOM 719 C C . ILE A 1 92 ? -2.840 -5.209 -19.060 1.00 89.56 92 ILE A C 1
ATOM 721 O O . ILE A 1 92 ? -2.149 -5.356 -20.066 1.00 89.56 92 ILE A O 1
ATOM 725 N N . ILE A 1 93 ? -2.409 -4.525 -17.995 1.00 91.00 93 ILE A N 1
ATOM 726 C CA . ILE A 1 93 ? -1.078 -3.912 -17.923 1.00 91.00 93 ILE A CA 1
ATOM 727 C C . ILE A 1 93 ? -0.276 -4.459 -16.744 1.00 91.00 93 ILE A C 1
ATOM 729 O O . ILE A 1 93 ? -0.794 -4.639 -15.636 1.00 91.00 93 ILE A O 1
ATOM 733 N N . ASP A 1 94 ? 1.016 -4.693 -16.973 1.00 91.25 94 ASP A N 1
ATOM 734 C CA . ASP A 1 94 ? 1.943 -5.085 -15.916 1.00 91.25 94 ASP A CA 1
ATOM 735 C C . ASP A 1 94 ? 2.497 -3.866 -15.150 1.00 91.25 94 ASP A C 1
ATOM 737 O O . ASP A 1 94 ? 2.284 -2.705 -15.506 1.00 91.25 94 ASP A O 1
ATOM 741 N N . CYS A 1 95 ? 3.229 -4.117 -14.062 1.00 93.19 95 CYS A N 1
ATOM 742 C CA . CYS A 1 95 ? 3.805 -3.047 -13.244 1.00 93.19 95 CYS A CA 1
ATOM 743 C C . CYS A 1 95 ? 4.844 -2.203 -14.008 1.00 93.19 95 CYS A C 1
ATOM 745 O O . CYS A 1 95 ? 5.033 -1.027 -13.697 1.00 93.19 95 CYS A O 1
ATOM 747 N N . LYS A 1 96 ? 5.551 -2.800 -14.975 1.00 92.06 96 LYS A N 1
ATOM 748 C CA . LYS A 1 96 ? 6.667 -2.179 -15.703 1.00 92.06 96 LYS A CA 1
ATOM 749 C C . LYS A 1 96 ? 6.179 -1.252 -16.815 1.00 92.06 96 LYS A C 1
ATOM 751 O O . LYS A 1 96 ? 6.935 -0.362 -17.198 1.00 92.06 96 LYS A O 1
ATOM 756 N N . ALA A 1 97 ? 4.927 -1.395 -17.256 1.00 92.56 97 ALA A N 1
ATOM 757 C CA . ALA A 1 97 ? 4.271 -0.462 -18.170 1.00 92.56 97 ALA A CA 1
ATOM 758 C C . ALA A 1 97 ? 4.343 0.991 -17.658 1.00 92.56 97 ALA A C 1
ATOM 760 O O . ALA A 1 97 ? 4.650 1.903 -18.426 1.00 92.56 97 ALA A O 1
ATOM 761 N N . CYS A 1 98 ? 4.160 1.196 -16.346 1.00 93.69 98 CYS A N 1
ATOM 762 C CA . CYS A 1 98 ? 4.279 2.512 -15.707 1.00 93.69 98 CYS A CA 1
ATOM 763 C C . CYS A 1 98 ? 5.600 2.693 -14.937 1.00 93.69 98 CYS A C 1
ATOM 765 O O . CYS A 1 98 ? 6.215 3.758 -14.970 1.00 93.69 98 CYS A O 1
ATOM 767 N N . HIS A 1 99 ? 6.096 1.657 -14.257 1.00 92.50 99 HIS A N 1
ATOM 768 C CA . HIS A 1 99 ? 7.338 1.737 -13.479 1.00 92.50 99 HIS A CA 1
ATOM 769 C C . HIS A 1 99 ? 8.576 1.403 -14.326 1.00 92.50 99 HIS A C 1
ATOM 771 O O . HIS A 1 99 ? 9.305 0.453 -14.046 1.00 92.50 99 HIS A O 1
ATOM 777 N N . LYS A 1 100 ? 8.839 2.216 -15.358 1.00 87.44 100 LYS A N 1
ATOM 778 C CA . LYS A 1 100 ? 9.890 1.954 -16.365 1.00 87.44 100 LYS A CA 1
ATOM 779 C C . LYS A 1 100 ? 11.321 1.982 -15.806 1.00 87.44 100 LYS A C 1
ATOM 781 O O . LYS A 1 100 ? 12.188 1.252 -16.275 1.00 87.44 100 LYS A O 1
ATOM 786 N N . LYS A 1 101 ? 11.585 2.807 -14.787 1.00 88.25 101 LYS A N 1
ATOM 787 C CA . LYS A 1 101 ? 12.909 2.947 -14.152 1.00 88.25 101 LYS A CA 1
ATOM 788 C C . LYS A 1 101 ? 12.881 2.423 -12.717 1.00 88.25 101 LYS A C 1
ATOM 790 O O . LYS A 1 101 ? 12.596 3.175 -11.793 1.00 88.25 101 LYS A O 1
ATOM 795 N N . LEU A 1 102 ? 13.170 1.135 -12.532 1.00 86.69 102 LEU A N 1
ATOM 796 C CA . LEU A 1 102 ? 13.024 0.448 -11.238 1.00 86.69 102 LEU A CA 1
ATOM 797 C C . LEU A 1 102 ? 14.040 0.891 -10.172 1.00 86.69 102 LEU A C 1
ATOM 799 O O . LEU A 1 102 ? 13.753 0.812 -8.979 1.00 86.69 102 LEU A O 1
ATOM 803 N N . THR A 1 103 ? 15.221 1.358 -10.573 1.00 84.94 103 THR A N 1
ATOM 804 C CA . THR A 1 103 ? 16.275 1.828 -9.655 1.00 84.94 103 THR A CA 1
ATOM 805 C C . THR A 1 103 ? 16.049 3.254 -9.155 1.00 84.94 103 THR A C 1
ATOM 807 O O . THR A 1 103 ? 16.726 3.694 -8.229 1.00 84.94 103 THR A O 1
ATOM 810 N N . GLU A 1 104 ? 15.078 3.965 -9.725 1.00 83.62 104 GLU A N 1
ATOM 811 C CA . GLU A 1 104 ? 14.742 5.339 -9.376 1.00 83.62 104 GLU A CA 1
ATOM 812 C C . GLU A 1 104 ? 13.318 5.408 -8.802 1.00 83.62 104 GLU A C 1
ATOM 814 O O . GLU A 1 104 ? 12.424 4.690 -9.260 1.00 83.62 104 GLU A O 1
ATOM 819 N N . PRO A 1 105 ? 13.042 6.299 -7.835 1.00 78.94 105 PRO A N 1
ATOM 820 C CA . PRO A 1 105 ? 11.670 6.592 -7.445 1.00 78.94 105 PRO A CA 1
ATOM 821 C C . PRO A 1 105 ? 10.844 7.024 -8.662 1.00 78.94 105 PRO A C 1
ATOM 823 O O . PRO A 1 105 ? 11.305 7.799 -9.500 1.00 78.94 105 PRO A O 1
ATOM 826 N N . SER A 1 106 ? 9.608 6.537 -8.763 1.00 84.88 106 SER A N 1
ATOM 827 C CA . SER A 1 106 ? 8.678 7.040 -9.775 1.00 84.88 106 SER A CA 1
ATOM 828 C C . SER A 1 106 ? 8.182 8.416 -9.342 1.00 84.88 106 SER A C 1
ATOM 830 O O . SER A 1 106 ? 7.509 8.535 -8.319 1.00 84.88 106 SER A O 1
ATOM 832 N N . SER A 1 107 ? 8.557 9.457 -10.088 1.00 90.38 107 SER A N 1
ATOM 833 C CA . SER A 1 107 ? 7.978 10.788 -9.912 1.00 90.38 107 SER A CA 1
ATOM 834 C C . SER A 1 107 ? 6.540 10.802 -10.431 1.00 90.38 107 SER A C 1
ATOM 836 O O . SER A 1 107 ? 6.175 9.991 -11.282 1.00 90.38 107 SER A O 1
ATOM 838 N N . LEU A 1 108 ? 5.730 11.740 -9.931 1.00 90.81 108 LEU A N 1
ATOM 839 C CA . LEU A 1 108 ? 4.373 11.946 -10.440 1.00 90.81 108 LEU A CA 1
ATOM 840 C C . LEU A 1 108 ? 4.387 12.193 -11.954 1.00 90.81 108 LEU A C 1
ATOM 842 O O . LEU A 1 108 ? 3.617 11.568 -12.673 1.00 90.81 108 LEU A O 1
ATOM 846 N N . GLU A 1 109 ? 5.316 13.026 -12.424 1.00 92.94 109 GLU A N 1
ATOM 847 C CA . GLU A 1 109 ? 5.459 13.338 -13.848 1.00 92.94 109 GLU A CA 1
ATOM 848 C C . GLU A 1 109 ? 5.733 12.091 -14.689 1.00 92.94 109 GLU A C 1
ATOM 850 O O . GLU A 1 109 ? 5.043 11.833 -15.665 1.00 92.94 109 GLU A O 1
ATOM 855 N N . ARG A 1 110 ? 6.639 11.217 -14.240 1.00 93.69 110 ARG A N 1
ATOM 856 C CA . ARG A 1 110 ? 6.941 9.966 -14.948 1.00 93.69 110 ARG A CA 1
ATOM 857 C C . ARG A 1 110 ? 5.732 9.034 -15.036 1.00 93.69 110 ARG A C 1
ATOM 859 O O . ARG A 1 110 ? 5.572 8.307 -16.017 1.00 93.69 110 ARG A O 1
ATOM 866 N N . ILE A 1 111 ? 4.899 9.005 -13.995 1.00 94.88 111 ILE A N 1
ATOM 867 C CA . ILE A 1 111 ? 3.666 8.211 -14.013 1.00 94.88 111 ILE A CA 1
ATOM 868 C C . ILE A 1 111 ? 2.665 8.807 -15.006 1.00 94.88 111 ILE A C 1
ATOM 870 O O . ILE A 1 111 ? 2.110 8.054 -15.800 1.00 94.88 111 ILE A O 1
ATOM 874 N N . LYS A 1 112 ? 2.503 10.136 -15.033 1.00 95.56 112 LYS A N 1
ATOM 875 C CA . LYS A 1 112 ? 1.677 10.838 -16.027 1.00 95.56 112 LYS A CA 1
ATOM 876 C C . LYS A 1 112 ? 2.140 10.564 -17.459 1.00 95.56 112 LYS A C 1
ATOM 878 O O . LYS A 1 112 ? 1.351 10.121 -18.287 1.00 95.56 112 LYS A O 1
ATOM 883 N N . GLU A 1 113 ? 3.429 10.735 -17.735 1.00 95.31 113 GLU A N 1
ATOM 884 C CA . GLU A 1 113 ? 4.040 10.419 -19.034 1.00 95.31 113 GLU A CA 1
ATOM 885 C C . GLU A 1 113 ? 3.825 8.955 -19.447 1.00 95.31 113 GLU A C 1
ATOM 887 O O . GLU A 1 113 ? 3.678 8.649 -20.628 1.00 95.31 113 GLU A O 1
ATOM 892 N N . SER A 1 114 ? 3.780 8.026 -18.487 1.00 94.31 114 SER A N 1
ATOM 893 C CA . SER A 1 114 ? 3.513 6.618 -18.793 1.00 94.31 114 SER A CA 1
ATOM 894 C C . SER A 1 114 ? 2.088 6.399 -19.310 1.00 94.31 114 SER A C 1
ATOM 896 O O . SER A 1 114 ? 1.903 5.559 -20.188 1.00 94.31 114 SER A O 1
ATOM 898 N N . CYS A 1 115 ? 1.101 7.164 -18.829 1.00 93.69 115 CYS A N 1
ATOM 899 C CA . CYS A 1 115 ? -0.267 7.139 -19.356 1.00 93.69 115 CYS A CA 1
ATOM 900 C C . CYS A 1 115 ? -0.304 7.645 -20.805 1.00 93.69 115 CYS A C 1
ATOM 902 O O . CYS A 1 115 ? -0.807 6.947 -21.683 1.00 93.69 115 CYS A O 1
ATOM 904 N N . ALA A 1 116 ? 0.327 8.793 -21.062 1.00 94.31 116 ALA A N 1
ATOM 905 C CA . ALA A 1 116 ? 0.387 9.401 -22.393 1.00 94.31 116 ALA A CA 1
ATOM 906 C C . ALA A 1 116 ? 1.219 8.598 -23.415 1.00 94.31 116 ALA A C 1
ATOM 908 O O . ALA A 1 116 ? 1.181 8.855 -24.610 1.00 94.31 116 ALA A O 1
ATOM 909 N N . SER A 1 117 ? 1.967 7.581 -22.971 1.00 93.31 117 SER A N 1
ATOM 910 C CA . SER A 1 117 ? 2.664 6.679 -23.897 1.00 93.31 117 SER A CA 1
ATOM 911 C C . SER A 1 117 ? 1.746 5.669 -24.600 1.00 93.31 117 SER A C 1
ATOM 913 O O . SER A 1 117 ? 2.189 5.010 -25.538 1.00 93.31 117 SER A O 1
ATOM 915 N N . CYS A 1 118 ? 0.491 5.530 -24.157 1.00 92.94 118 CYS A N 1
ATOM 916 C CA . CYS A 1 118 ? -0.517 4.662 -24.783 1.00 92.94 118 CYS A CA 1
ATOM 917 C C . CYS A 1 118 ? -1.876 5.347 -25.007 1.00 92.94 118 CYS A C 1
ATOM 919 O O . CYS A 1 118 ? -2.719 4.793 -25.707 1.00 92.94 118 CYS A O 1
ATOM 921 N N . HIS A 1 119 ? -2.095 6.510 -24.397 1.00 94.12 119 HIS A N 1
ATOM 922 C CA . HIS A 1 119 ? -3.327 7.289 -24.464 1.00 94.12 119 HIS A CA 1
ATOM 923 C C . HIS A 1 119 ? -3.010 8.746 -24.813 1.00 94.12 119 HIS A C 1
ATOM 925 O O . HIS A 1 119 ? -1.852 9.150 -24.765 1.00 94.12 119 HIS A O 1
ATOM 931 N N . GLU A 1 120 ? -4.040 9.533 -25.112 1.00 96.38 120 GLU A N 1
ATOM 932 C CA . GLU A 1 120 ? -3.905 10.973 -25.348 1.00 96.38 120 GLU A CA 1
ATOM 933 C C . GLU A 1 120 ? -3.407 11.726 -24.099 1.00 96.38 120 GLU A C 1
ATOM 935 O O . GLU A 1 120 ? -3.514 11.246 -22.964 1.00 96.38 120 GLU A O 1
ATOM 940 N N . GLU A 1 121 ? -2.854 12.920 -24.308 1.00 95.62 121 GLU A N 1
ATOM 941 C CA . GLU A 1 121 ? -2.215 13.742 -23.271 1.00 95.62 121 GLU A CA 1
ATOM 942 C C . GLU A 1 121 ? -3.147 14.069 -22.091 1.00 95.62 121 GLU A C 1
ATOM 944 O O . GLU A 1 121 ? -2.700 14.112 -20.943 1.00 95.62 121 GLU A O 1
ATOM 949 N N . GLU A 1 122 ? -4.451 14.193 -22.334 1.00 95.25 122 GLU A N 1
ATOM 950 C CA . GLU A 1 122 ? -5.480 14.448 -21.322 1.00 95.25 122 GLU A CA 1
ATOM 951 C C . GLU A 1 122 ? -5.561 13.328 -20.273 1.00 95.25 122 GLU A C 1
ATOM 953 O O . GLU A 1 122 ? -5.986 13.556 -19.140 1.00 95.25 122 GLU A O 1
ATOM 958 N N . TYR A 1 123 ? -5.080 12.112 -20.571 1.00 93.75 123 TYR A N 1
ATOM 959 C CA . TYR A 1 123 ? -5.048 11.032 -19.577 1.00 93.75 123 TYR A CA 1
ATOM 960 C C . TYR A 1 123 ? -4.108 11.322 -18.400 1.00 93.75 123 TYR A C 1
ATOM 962 O O . TYR A 1 123 ? -4.223 10.695 -17.339 1.00 93.75 123 TYR A O 1
ATOM 970 N N . LYS A 1 124 ? -3.193 12.288 -18.545 1.00 95.69 124 LYS A N 1
ATOM 971 C CA . LYS A 1 124 ? -2.365 12.788 -17.440 1.00 95.69 124 LYS A CA 1
ATOM 972 C C . LYS A 1 124 ? -3.208 13.430 -16.335 1.00 95.69 124 LYS A C 1
ATOM 974 O O . LYS A 1 124 ? -2.780 13.414 -15.175 1.00 95.69 124 LYS A O 1
ATOM 979 N N . ASP A 1 125 ? -4.389 13.950 -16.661 1.00 96.00 125 ASP A N 1
ATOM 980 C CA . ASP A 1 125 ? -5.266 14.623 -15.703 1.00 96.00 125 ASP A CA 1
ATOM 981 C C . ASP A 1 125 ? -5.965 13.628 -14.778 1.00 96.00 125 ASP A C 1
ATOM 983 O O . ASP A 1 125 ? -6.020 13.865 -13.567 1.00 96.00 125 ASP A O 1
ATOM 987 N N . PHE A 1 126 ? -6.346 12.449 -15.287 1.00 94.69 126 PHE A N 1
ATOM 988 C CA . PHE A 1 126 ? -6.917 11.376 -14.464 1.00 94.69 126 PHE A CA 1
ATOM 989 C C . PHE A 1 126 ? -5.988 10.956 -13.321 1.00 94.69 126 PHE A C 1
ATOM 991 O O . PHE A 1 126 ? -6.436 10.672 -12.210 1.00 94.69 126 PHE A O 1
ATOM 998 N N . VAL A 1 127 ? -4.670 10.971 -13.552 1.00 95.19 127 VAL A N 1
ATOM 999 C CA . VAL A 1 127 ? -3.677 10.692 -12.505 1.00 95.19 127 VAL A CA 1
ATOM 1000 C C . VAL A 1 127 ? -3.824 11.684 -11.352 1.00 95.19 127 VAL A C 1
ATOM 1002 O O . VAL A 1 127 ? -3.849 11.285 -10.189 1.00 95.19 127 VAL A O 1
ATOM 1005 N N . THR A 1 128 ? -3.930 12.978 -11.653 1.00 95.25 128 THR A N 1
ATOM 1006 C CA . THR A 1 128 ? -4.097 14.012 -10.627 1.00 95.25 128 THR A CA 1
ATOM 1007 C C . THR A 1 128 ? -5.467 13.924 -9.961 1.00 95.25 128 THR A C 1
ATOM 1009 O O . THR A 1 128 ? -5.545 14.045 -8.735 1.00 95.25 128 THR A O 1
ATOM 1012 N N . GLU A 1 129 ? -6.521 13.674 -10.732 1.00 96.50 129 GLU A N 1
ATOM 1013 C CA . GLU A 1 129 ? -7.891 13.550 -10.237 1.00 96.50 129 GLU A CA 1
ATOM 1014 C C . GLU A 1 129 ? -8.026 12.405 -9.224 1.00 96.50 129 GLU A C 1
ATOM 1016 O O . GLU A 1 129 ? -8.415 12.637 -8.074 1.00 96.50 129 GLU A O 1
ATOM 1021 N N . TRP A 1 130 ? -7.612 11.186 -9.593 1.00 97.25 130 TRP A N 1
ATOM 1022 C CA . TRP A 1 130 ? -7.690 10.019 -8.710 1.00 97.25 130 TRP A CA 1
ATOM 1023 C C . TRP A 1 130 ? -6.878 10.214 -7.432 1.00 97.25 130 TRP A C 1
ATOM 1025 O O . TRP A 1 130 ? -7.356 9.885 -6.341 1.00 97.25 130 TRP A O 1
ATOM 1035 N N . GLN A 1 131 ? -5.674 10.789 -7.538 1.00 97.25 131 GLN A N 1
ATOM 1036 C CA . GLN A 1 131 ? -4.853 11.073 -6.364 1.00 97.25 131 GLN A CA 1
ATOM 1037 C C . GLN A 1 131 ? -5.504 12.087 -5.436 1.00 97.25 131 GLN A C 1
ATOM 1039 O O . GLN A 1 131 ? -5.541 11.865 -4.222 1.00 97.25 131 GLN A O 1
ATOM 1044 N N . THR A 1 132 ? -6.026 13.178 -5.989 1.00 97.94 132 THR A N 1
ATOM 1045 C CA . THR A 1 132 ? -6.673 14.239 -5.213 1.00 97.94 132 THR A CA 1
ATOM 1046 C C . THR A 1 132 ? -7.907 13.698 -4.500 1.00 97.94 132 THR A C 1
ATOM 1048 O O . THR A 1 132 ? -7.974 13.771 -3.271 1.00 97.94 132 THR A O 1
ATOM 1051 N N . SER A 1 133 ? -8.815 13.046 -5.233 1.00 98.12 133 SER A N 1
ATOM 1052 C CA . SER A 1 133 ? -10.037 12.450 -4.678 1.00 98.12 133 SER A CA 1
ATOM 1053 C C . SER A 1 133 ? -9.735 11.437 -3.564 1.00 98.12 133 SER A C 1
ATOM 1055 O O . SER A 1 133 ? -10.289 11.514 -2.457 1.00 98.12 133 SER A O 1
ATOM 1057 N N . THR A 1 134 ? -8.768 10.540 -3.798 1.00 98.50 134 THR A N 1
ATOM 1058 C CA . THR A 1 134 ? -8.332 9.543 -2.809 1.00 98.50 134 THR A CA 1
ATOM 1059 C C . THR A 1 134 ? -7.804 10.215 -1.541 1.00 98.50 134 THR A C 1
ATOM 1061 O O . THR A 1 134 ? -8.235 9.891 -0.430 1.00 98.50 134 THR A O 1
ATOM 1064 N N . MET A 1 135 ? -6.879 11.171 -1.681 1.00 98.31 135 MET A N 1
ATOM 1065 C CA . MET A 1 135 ? -6.255 11.845 -0.538 1.00 98.31 135 MET A CA 1
ATOM 1066 C C . MET A 1 135 ? -7.262 12.670 0.265 1.00 98.31 135 MET A C 1
ATOM 1068 O O . MET A 1 135 ? -7.238 12.633 1.497 1.00 98.31 135 MET A O 1
ATOM 1072 N N . GLU A 1 136 ? -8.166 13.390 -0.396 1.00 98.44 136 GLU A N 1
ATOM 1073 C CA . GLU A 1 136 ? -9.213 14.151 0.283 1.00 98.44 136 GLU A CA 1
ATOM 1074 C C . GLU A 1 136 ? -10.132 13.254 1.107 1.00 98.44 136 GLU A C 1
ATOM 1076 O O . GLU A 1 136 ? -10.409 13.546 2.277 1.00 98.44 136 GLU A O 1
ATOM 1081 N N . THR A 1 137 ? -10.590 12.151 0.517 1.00 98.56 137 THR A N 1
ATOM 1082 C CA . THR A 1 137 ? -11.477 11.199 1.188 1.00 98.56 137 THR A CA 1
ATOM 1083 C C . THR A 1 137 ? -10.785 10.568 2.391 1.00 98.56 137 THR A C 1
ATOM 1085 O O . THR A 1 137 ? -11.342 10.560 3.493 1.00 98.56 137 THR A O 1
ATOM 1088 N N . MET A 1 138 ? -9.530 10.138 2.237 1.00 98.44 138 MET A N 1
ATOM 1089 C CA . MET A 1 138 ? -8.721 9.639 3.350 1.00 98.44 138 MET A CA 1
ATOM 1090 C C . MET A 1 138 ? -8.573 10.671 4.468 1.00 98.44 138 MET A C 1
ATOM 1092 O O . MET A 1 138 ? -8.831 10.355 5.630 1.00 98.44 138 MET A O 1
ATOM 1096 N N . ASN A 1 139 ? -8.222 11.915 4.136 1.00 98.44 139 ASN A N 1
ATOM 1097 C CA . ASN A 1 139 ? -8.046 12.987 5.117 1.00 98.44 139 ASN A CA 1
ATOM 1098 C C . ASN A 1 139 ? -9.341 13.274 5.892 1.00 98.44 139 ASN A C 1
ATOM 1100 O O . ASN A 1 139 ? -9.309 13.447 7.115 1.00 98.44 139 ASN A O 1
ATOM 1104 N N . LYS A 1 140 ? -10.494 13.272 5.208 1.00 98.50 140 LYS A N 1
ATOM 1105 C CA . LYS A 1 140 ? -11.820 13.431 5.831 1.00 98.50 140 LYS A CA 1
ATOM 1106 C C . LYS A 1 140 ? -12.096 12.307 6.839 1.00 98.50 140 LYS A C 1
ATOM 1108 O O . LYS A 1 140 ? -12.517 12.590 7.965 1.00 98.50 140 LYS A O 1
ATOM 1113 N N . ILE A 1 141 ? -11.829 11.049 6.478 1.00 98.56 141 ILE A N 1
ATOM 1114 C CA . ILE A 1 141 ? -12.022 9.891 7.370 1.00 98.56 141 ILE A CA 1
ATOM 1115 C C . ILE A 1 141 ? -11.044 9.952 8.554 1.00 98.56 141 ILE A C 1
ATOM 1117 O O . ILE A 1 141 ? -11.447 9.793 9.705 1.00 98.56 141 ILE A O 1
ATOM 1121 N N . GLU A 1 142 ? -9.769 10.250 8.312 1.00 98.12 142 GLU A N 1
ATOM 1122 C CA . GLU A 1 142 ? -8.754 10.338 9.365 1.00 98.12 142 GLU A CA 1
ATOM 1123 C C . GLU A 1 142 ? -9.049 11.432 10.382 1.00 98.12 142 GLU A C 1
ATOM 1125 O O . GLU A 1 142 ? -8.884 11.212 11.584 1.00 98.12 142 GLU A O 1
ATOM 1130 N N . LYS A 1 143 ? -9.521 12.596 9.927 1.00 98.00 143 LYS A N 1
ATOM 1131 C CA . LYS A 1 143 ? -9.942 13.684 10.814 1.00 98.00 143 LYS A CA 1
ATOM 1132 C C . LYS A 1 143 ? -11.089 13.239 11.725 1.00 98.00 143 LYS A C 1
ATOM 1134 O O . LYS A 1 143 ? -11.038 13.495 12.927 1.00 98.00 143 LYS A O 1
ATOM 1139 N N . LYS A 1 144 ? -12.080 12.521 11.181 1.00 97.19 144 LYS A N 1
ATOM 1140 C CA . LYS A 1 144 ? -13.186 11.941 11.962 1.00 97.19 144 LYS A CA 1
ATOM 1141 C C . LYS A 1 144 ? -12.691 10.934 13.002 1.00 97.19 144 LYS A C 1
ATOM 1143 O O . LYS A 1 144 ? -13.083 11.023 14.161 1.00 97.19 144 LYS A O 1
ATOM 1148 N N . ILE A 1 145 ? -11.795 10.026 12.612 1.00 96.25 145 ILE A N 1
ATOM 1149 C CA . ILE A 1 145 ? -11.209 9.026 13.518 1.00 96.25 145 ILE A CA 1
ATOM 1150 C C . ILE A 1 145 ? -10.397 9.695 14.636 1.00 96.25 145 ILE A C 1
ATOM 1152 O O . ILE A 1 145 ? -10.514 9.292 15.789 1.00 96.25 145 ILE A O 1
ATOM 1156 N N . LYS A 1 146 ? -9.588 10.718 14.326 1.00 94.19 146 LYS A N 1
ATOM 1157 C CA . LYS A 1 146 ? -8.804 11.470 15.325 1.00 94.19 146 LYS A CA 1
ATOM 1158 C C . LYS A 1 146 ? -9.690 12.230 16.314 1.00 94.19 146 LYS A C 1
ATOM 1160 O O . LYS A 1 146 ? -9.322 12.363 17.475 1.00 94.19 146 LYS A O 1
ATOM 1165 N N . GLY A 1 147 ? -10.846 12.719 15.862 1.00 90.69 147 GLY A N 1
ATOM 1166 C CA . GLY A 1 147 ? -11.828 13.392 16.714 1.00 90.69 147 GLY A CA 1
ATOM 1167 C C . GLY A 1 147 ? -12.639 12.452 17.616 1.00 90.69 147 GLY A C 1
ATOM 1168 O O . GLY A 1 147 ? -13.316 12.925 18.530 1.00 90.69 147 GLY A O 1
ATOM 1169 N N . ALA A 1 148 ? -12.590 11.136 17.387 1.00 89.19 148 ALA A N 1
ATOM 1170 C CA . ALA A 1 148 ? -13.283 10.158 18.216 1.00 89.19 148 ALA A CA 1
ATOM 1171 C C . ALA A 1 148 ? -12.544 9.968 19.551 1.00 89.19 148 ALA A C 1
ATOM 1173 O O . ALA A 1 148 ? -11.393 9.529 19.580 1.00 89.19 148 ALA A O 1
ATOM 1174 N N . LYS A 1 149 ? -13.208 10.275 20.672 1.00 80.50 149 LYS A N 1
ATOM 1175 C CA . LYS A 1 149 ? -12.674 9.961 22.005 1.00 80.50 149 LYS A CA 1
ATOM 1176 C C . LYS A 1 149 ? -12.795 8.454 22.269 1.00 80.50 149 LYS A C 1
ATOM 1178 O O . LYS A 1 149 ? -13.818 7.878 21.895 1.00 80.50 149 LYS A O 1
ATOM 1183 N N . PRO A 1 150 ? -11.808 7.819 22.928 1.00 75.81 150 PRO A N 1
ATOM 1184 C CA . PRO A 1 150 ? -11.951 6.445 23.392 1.00 75.81 150 PRO A CA 1
ATOM 1185 C C . PRO A 1 150 ? -13.186 6.312 24.288 1.00 75.81 150 PRO A C 1
ATOM 1187 O O . PRO A 1 150 ? -13.381 7.112 25.204 1.00 75.81 150 PRO A O 1
ATOM 1190 N N . VAL A 1 151 ? -14.012 5.306 24.021 1.00 82.62 151 VAL A N 1
ATOM 1191 C CA . VAL A 1 151 ? -15.203 4.979 24.817 1.00 82.62 151 VAL A CA 1
ATOM 1192 C C . VAL A 1 151 ? -15.129 3.532 25.289 1.00 82.62 151 VAL A C 1
ATOM 1194 O O . VAL A 1 151 ? -14.405 2.726 24.709 1.00 82.6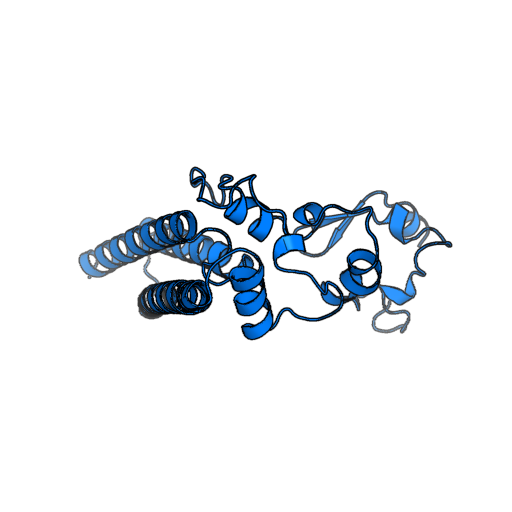2 151 VAL A O 1
ATOM 1197 N N . LYS A 1 152 ? -15.906 3.171 26.315 1.00 85.75 152 LYS A N 1
ATOM 1198 C CA . LYS A 1 152 ? -16.008 1.777 26.787 1.00 85.75 152 LYS A CA 1
ATOM 1199 C C . LYS A 1 152 ? -16.795 0.857 25.837 1.00 85.75 152 LYS A C 1
ATOM 1201 O O . LYS A 1 152 ? -16.830 -0.346 26.055 1.00 85.75 152 LYS A O 1
ATOM 1206 N N . ILE A 1 153 ? -17.410 1.401 24.785 1.00 85.94 153 ILE A N 1
ATOM 1207 C CA . ILE A 1 153 ? -18.189 0.637 23.804 1.00 85.94 153 ILE A CA 1
ATOM 1208 C C . ILE A 1 153 ? -17.238 -0.161 22.905 1.00 85.94 153 ILE A C 1
ATOM 1210 O O . ILE A 1 153 ? -16.613 0.395 21.998 1.00 85.94 153 ILE A O 1
ATOM 1214 N N . THR A 1 154 ? -17.152 -1.472 23.128 1.00 90.25 154 THR A N 1
ATOM 1215 C CA . THR A 1 154 ? -16.280 -2.377 22.362 1.00 90.25 154 THR A CA 1
ATOM 1216 C C . THR A 1 154 ? -16.552 -2.305 20.859 1.00 90.25 154 THR A C 1
ATOM 1218 O O . THR A 1 154 ? -15.622 -2.077 20.089 1.00 90.25 154 THR A O 1
ATOM 1221 N N . GLN A 1 155 ? -17.824 -2.364 20.448 1.00 94.31 155 GLN A N 1
ATOM 1222 C CA . GLN A 1 155 ? -18.216 -2.319 19.034 1.00 94.31 155 GLN A CA 1
ATOM 1223 C C . GLN A 1 155 ? -17.737 -1.038 18.326 1.00 94.31 155 GLN A C 1
ATOM 1225 O O . GLN A 1 155 ? -17.222 -1.098 17.210 1.00 94.31 155 GLN A O 1
ATOM 1230 N N . ALA A 1 156 ? -17.840 0.131 18.971 1.00 94.62 156 ALA A N 1
ATOM 1231 C CA . ALA A 1 156 ? -17.371 1.388 18.383 1.00 94.62 156 ALA A CA 1
ATOM 1232 C C . ALA A 1 156 ? -15.845 1.382 18.178 1.00 94.62 156 ALA A C 1
ATOM 1234 O O . ALA A 1 156 ? -15.345 1.826 17.143 1.00 94.62 156 ALA A O 1
ATOM 1235 N N . ASN A 1 157 ? -15.098 0.838 19.142 1.00 93.50 157 ASN A N 1
ATOM 1236 C CA . ASN A 1 157 ? -13.644 0.721 19.044 1.00 93.50 157 ASN A CA 1
ATOM 1237 C C . ASN A 1 157 ? -13.216 -0.264 17.944 1.00 93.50 157 ASN A C 1
ATOM 1239 O O . ASN A 1 157 ? -12.258 0.012 17.218 1.00 93.50 157 ASN A O 1
ATOM 1243 N N . GLU A 1 158 ? -13.928 -1.381 17.787 1.00 95.31 158 GLU A N 1
ATOM 1244 C CA . GLU A 1 158 ? -13.690 -2.361 16.720 1.00 95.31 158 GLU A CA 1
ATOM 1245 C C . GLU A 1 158 ? -13.936 -1.761 15.335 1.00 95.31 158 GLU A C 1
ATOM 1247 O O . GLU A 1 158 ? -13.076 -1.861 14.459 1.00 95.31 158 GLU A O 1
ATOM 1252 N N . LEU A 1 159 ? -15.042 -1.035 15.154 1.00 96.81 159 LEU A N 1
ATOM 1253 C CA . LEU A 1 159 ? -15.341 -0.328 13.908 1.00 96.81 159 LEU A CA 1
ATOM 1254 C C . LEU A 1 159 ? -14.251 0.694 13.541 1.00 96.81 159 LEU A C 1
ATOM 1256 O O . LEU A 1 159 ? -13.821 0.754 12.386 1.00 96.81 159 LEU A O 1
ATOM 1260 N N . LEU A 1 160 ? -13.747 1.463 14.515 1.00 96.69 160 LEU A N 1
ATOM 1261 C CA . LEU A 1 160 ? -12.637 2.399 14.291 1.00 96.69 160 LEU A CA 1
ATOM 1262 C C . LEU A 1 160 ? -11.323 1.677 13.967 1.00 96.69 160 LEU A C 1
ATOM 1264 O O . LEU A 1 160 ? -10.544 2.159 13.141 1.00 96.69 160 LEU A O 1
ATOM 1268 N N . LYS A 1 161 ? -11.053 0.532 14.602 1.00 95.75 161 LYS A N 1
ATOM 1269 C CA . LYS A 1 161 ? -9.880 -0.303 14.306 1.00 95.75 161 LYS A CA 1
ATOM 1270 C C . LYS A 1 161 ? -9.940 -0.843 12.877 1.00 95.75 161 LYS A C 1
ATOM 1272 O O . LYS A 1 161 ? -8.945 -0.758 12.157 1.00 95.75 161 LYS A O 1
ATOM 1277 N N . ASP A 1 162 ? -11.099 -1.326 12.449 1.00 96.75 162 ASP A N 1
ATOM 1278 C CA . ASP A 1 162 ? -11.318 -1.796 11.085 1.00 96.75 162 ASP A CA 1
ATOM 1279 C C . ASP A 1 162 ? -11.165 -0.669 10.062 1.00 96.75 162 ASP A C 1
ATOM 1281 O O . ASP A 1 162 ? -10.474 -0.843 9.059 1.00 96.75 162 ASP A O 1
ATOM 1285 N N . ALA A 1 163 ? -11.741 0.508 10.322 1.00 97.81 163 ALA A N 1
ATOM 1286 C CA . ALA A 1 163 ? -11.581 1.668 9.447 1.00 97.81 163 ALA A CA 1
ATOM 1287 C C . ALA A 1 163 ? -10.100 2.060 9.290 1.00 97.81 163 ALA A C 1
ATOM 1289 O O . ALA A 1 163 ? -9.626 2.271 8.174 1.00 97.81 163 ALA A O 1
ATOM 1290 N N . LYS A 1 164 ? -9.328 2.069 10.389 1.00 97.69 164 LYS A N 1
ATOM 1291 C CA . LYS A 1 164 ? -7.871 2.303 10.352 1.00 97.69 164 LYS A CA 1
ATOM 1292 C C . LYS A 1 164 ? -7.134 1.244 9.529 1.00 97.69 164 LYS A C 1
ATOM 1294 O O . LYS A 1 164 ? -6.200 1.585 8.806 1.00 97.69 164 LYS A O 1
ATOM 1299 N N . LYS A 1 165 ? -7.541 -0.026 9.619 1.00 97.19 165 LYS A N 1
ATOM 1300 C CA . LYS A 1 165 ? -6.956 -1.122 8.833 1.00 97.19 165 LYS A CA 1
ATOM 1301 C C . LYS A 1 165 ? -7.219 -0.949 7.333 1.00 97.19 165 LYS A C 1
ATOM 1303 O O . LYS A 1 165 ? -6.314 -1.171 6.537 1.00 97.19 165 LYS A O 1
ATOM 1308 N N . LEU A 1 166 ? -8.419 -0.517 6.949 1.00 98.00 166 LEU A N 1
ATOM 1309 C CA . LEU A 1 166 ? -8.751 -0.220 5.552 1.00 98.00 166 LEU A CA 1
ATOM 1310 C C . LEU A 1 166 ? -7.929 0.957 5.012 1.00 98.00 166 LEU A C 1
ATOM 1312 O O . LEU A 1 166 ? -7.288 0.825 3.972 1.00 98.00 166 LEU A O 1
ATOM 1316 N N . LEU A 1 167 ? -7.837 2.057 5.768 1.00 98.12 167 LEU A N 1
ATOM 1317 C CA . LEU A 1 167 ? -6.974 3.190 5.411 1.00 98.12 167 LEU A CA 1
ATOM 1318 C C . LEU A 1 167 ? -5.499 2.786 5.287 1.00 98.12 167 LEU A C 1
ATOM 1320 O O . LEU A 1 167 ? -4.791 3.304 4.427 1.00 98.12 167 LEU A O 1
ATOM 1324 N N . TYR A 1 168 ? -5.025 1.851 6.118 1.00 97.25 168 TYR A N 1
ATOM 1325 C CA . TYR A 1 168 ? -3.670 1.317 5.998 1.00 97.25 168 TYR A CA 1
ATOM 1326 C C . TYR A 1 168 ? -3.430 0.646 4.641 1.00 97.25 168 TYR A C 1
ATOM 1328 O O . TYR A 1 168 ? -2.374 0.877 4.060 1.00 97.25 168 TYR A O 1
ATOM 1336 N N . TYR A 1 169 ? -4.379 -0.130 4.108 1.00 97.31 169 TYR A N 1
ATOM 1337 C CA . TYR A 1 169 ? -4.203 -0.755 2.793 1.00 97.31 169 TYR A CA 1
ATOM 1338 C C . TYR A 1 169 ? -4.109 0.279 1.670 1.00 97.31 169 TYR A C 1
ATOM 1340 O O . TYR A 1 169 ? -3.203 0.175 0.849 1.00 97.31 169 TYR A O 1
ATOM 1348 N N . VAL A 1 170 ? -4.948 1.320 1.698 1.00 97.88 170 VAL A N 1
ATOM 1349 C CA . VAL A 1 170 ? -4.871 2.431 0.730 1.00 97.88 170 VAL A CA 1
ATOM 1350 C C . VAL A 1 170 ? -3.533 3.175 0.839 1.00 97.88 170 VAL A C 1
ATOM 1352 O O . VAL A 1 170 ? -2.920 3.511 -0.169 1.00 97.88 170 VAL A O 1
ATOM 1355 N N . LYS A 1 171 ? -3.011 3.390 2.056 1.00 97.25 171 LYS A N 1
ATOM 1356 C CA . LYS A 1 171 ? -1.675 3.992 2.251 1.00 97.25 171 LYS A CA 1
ATOM 1357 C C . LYS A 1 171 ? -0.549 3.098 1.749 1.00 97.25 171 LYS A C 1
ATOM 1359 O O . LYS A 1 171 ? 0.392 3.586 1.132 1.00 97.25 171 LYS A O 1
ATOM 1364 N N . ALA A 1 172 ? -0.619 1.810 2.065 1.00 95.00 172 ALA A N 1
ATOM 1365 C CA . ALA A 1 172 ? 0.423 0.839 1.759 1.00 95.00 172 ALA A CA 1
ATOM 1366 C C . ALA A 1 172 ? 0.472 0.465 0.269 1.00 95.00 172 ALA A C 1
ATOM 1368 O O . ALA A 1 172 ? 1.503 -0.012 -0.200 1.00 95.00 172 ALA A O 1
ATOM 1369 N N . ASP A 1 173 ? -0.612 0.706 -0.468 1.00 96.06 173 ASP A N 1
ATOM 1370 C CA . ASP A 1 173 ? -0.636 0.690 -1.929 1.00 96.06 173 ASP A CA 1
ATOM 1371 C C . ASP A 1 173 ? 0.315 1.729 -2.544 1.00 96.06 173 ASP A C 1
ATOM 1373 O O . ASP A 1 173 ? 1.001 1.462 -3.527 1.00 96.06 173 ASP A O 1
ATOM 1377 N N . GLY A 1 174 ? 0.385 2.920 -1.946 1.00 94.56 174 GLY A N 1
ATOM 1378 C CA . GLY A 1 174 ? 1.317 3.976 -2.337 1.00 94.56 174 GLY A CA 1
ATOM 1379 C C . GLY A 1 174 ? 0.988 4.701 -3.647 1.00 94.56 174 GLY A C 1
ATOM 1380 O O . GLY A 1 174 ? 1.562 5.763 -3.881 1.00 94.56 174 GLY A O 1
ATOM 1381 N N . SER A 1 175 ? 0.050 4.209 -4.466 1.00 95.75 175 SER A N 1
ATOM 1382 C CA . SER A 1 175 ? -0.339 4.871 -5.723 1.00 95.75 175 SER A CA 1
ATOM 1383 C C . SER A 1 175 ? -1.286 6.051 -5.520 1.00 95.75 175 SER A C 1
ATOM 1385 O O . SER A 1 175 ? -1.443 6.883 -6.415 1.00 95.75 175 SER A O 1
ATOM 1387 N N . LYS A 1 176 ? -1.901 6.128 -4.330 1.00 96.75 176 LYS A N 1
ATOM 1388 C CA . LYS A 1 176 ? -2.962 7.082 -3.991 1.00 96.75 176 LYS A CA 1
ATOM 1389 C C . LYS A 1 176 ? -4.148 6.966 -4.961 1.00 96.75 176 LYS A C 1
ATOM 1391 O O . LYS A 1 176 ? -4.633 7.971 -5.450 1.00 96.75 176 LYS A O 1
ATOM 1396 N N . GLY A 1 177 ? -4.596 5.750 -5.265 1.00 96.31 177 GLY A N 1
ATOM 1397 C CA . GLY A 1 177 ? -5.783 5.521 -6.099 1.00 96.31 177 GLY A CA 1
ATOM 1398 C C . GLY A 1 177 ? -5.479 5.030 -7.510 1.00 96.31 177 GLY A C 1
ATOM 1399 O O . GLY A 1 177 ? -6.288 4.314 -8.082 1.00 96.31 177 GLY A O 1
ATOM 1400 N N . ILE A 1 178 ? -4.298 5.331 -8.059 1.00 96.31 178 ILE A N 1
ATOM 1401 C CA . ILE A 1 178 ? -3.994 5.057 -9.471 1.00 96.31 178 ILE A CA 1
ATOM 1402 C C . ILE A 1 178 ? -4.047 3.564 -9.794 1.00 96.31 178 ILE A C 1
ATOM 1404 O O . ILE A 1 178 ? -4.545 3.218 -10.856 1.00 96.31 178 ILE A O 1
ATOM 1408 N N . HIS A 1 179 ? -3.560 2.665 -8.933 1.00 96.31 179 HIS A N 1
ATOM 1409 C CA . HIS A 1 179 ? -3.507 1.234 -9.265 1.00 96.31 179 HIS A CA 1
ATOM 1410 C C . HIS A 1 179 ? -4.886 0.639 -9.576 1.00 96.31 179 HIS A C 1
ATOM 1412 O O . HIS A 1 179 ? -4.985 -0.195 -10.474 1.00 96.31 179 HIS A O 1
ATOM 1418 N N . ASN A 1 180 ? -5.937 1.085 -8.882 1.00 97.38 180 ASN A N 1
ATOM 1419 C CA . ASN A 1 180 ? -7.321 0.681 -9.127 1.00 97.38 180 ASN A CA 1
ATOM 1420 C C . ASN A 1 180 ? -8.288 1.682 -8.455 1.00 97.38 180 ASN A C 1
ATOM 1422 O O . ASN A 1 180 ? -8.598 1.501 -7.274 1.00 97.38 180 ASN A O 1
ATOM 1426 N N . PRO A 1 181 ? -8.714 2.750 -9.158 1.00 96.75 181 PRO A N 1
ATOM 1427 C CA . PRO A 1 181 ? -9.548 3.801 -8.572 1.00 96.75 181 PRO A CA 1
ATOM 1428 C C . PRO A 1 181 ? -10.857 3.265 -7.994 1.00 96.75 181 PRO A C 1
ATOM 1430 O O . PRO A 1 181 ? -11.156 3.553 -6.837 1.00 96.75 181 PRO A O 1
ATOM 1433 N N . ASP A 1 182 ? -11.551 2.402 -8.740 1.00 96.62 182 ASP A N 1
ATOM 1434 C CA . ASP A 1 182 ? -12.839 1.822 -8.344 1.00 96.62 182 ASP A CA 1
ATOM 1435 C C . ASP A 1 182 ? -12.699 0.991 -7.063 1.00 96.62 182 ASP A C 1
ATOM 1437 O O . ASP A 1 182 ? -13.467 1.127 -6.108 1.00 96.62 182 ASP A O 1
ATOM 1441 N N . TYR A 1 183 ? -11.656 0.156 -6.984 1.00 97.69 183 TYR A N 1
ATOM 1442 C CA . TYR A 1 183 ? -11.456 -0.654 -5.787 1.00 97.69 183 TYR A CA 1
ATOM 1443 C C . TYR A 1 183 ? -11.025 0.180 -4.574 1.00 97.69 183 TYR A C 1
ATOM 1445 O O . TYR A 1 183 ? -11.422 -0.103 -3.441 1.00 97.69 183 TYR A O 1
ATOM 1453 N N . ILE A 1 184 ? -10.208 1.214 -4.788 1.00 97.94 184 ILE A N 1
ATOM 1454 C CA . ILE A 1 184 ? -9.810 2.136 -3.722 1.00 97.94 184 ILE A CA 1
ATOM 1455 C C . ILE A 1 184 ? -11.020 2.908 -3.198 1.00 97.94 184 ILE A C 1
ATOM 1457 O O . ILE A 1 184 ? -11.144 3.051 -1.979 1.00 97.94 184 ILE A O 1
ATOM 1461 N N . GLU A 1 185 ? -11.920 3.347 -4.077 1.00 97.06 185 GLU A N 1
ATOM 1462 C CA . GLU A 1 185 ? -13.173 3.985 -3.688 1.00 97.06 185 GLU A CA 1
ATOM 1463 C C . GLU A 1 185 ? -13.987 3.064 -2.775 1.00 97.06 185 GLU A C 1
ATOM 1465 O O . GLU A 1 185 ? -14.264 3.448 -1.642 1.00 97.06 185 GLU A O 1
ATOM 1470 N N . GLU A 1 186 ? -14.229 1.810 -3.164 1.00 97.38 186 GLU A N 1
ATOM 1471 C CA . GLU A 1 186 ? -14.948 0.823 -2.340 1.00 97.38 186 GLU A CA 1
ATOM 1472 C C . GLU A 1 186 ? -14.309 0.596 -0.955 1.00 97.38 186 GLU A C 1
ATOM 1474 O O . GLU A 1 186 ? -14.993 0.515 0.078 1.00 97.38 186 GLU A O 1
ATOM 1479 N N . ILE A 1 187 ? -12.972 0.535 -0.892 1.00 98.19 187 ILE A N 1
ATOM 1480 C CA . ILE A 1 187 ? -12.237 0.413 0.377 1.00 98.19 187 ILE A CA 1
ATOM 1481 C C . ILE A 1 187 ? -12.482 1.644 1.263 1.00 98.19 187 ILE A C 1
ATOM 1483 O O . ILE A 1 187 ? -12.734 1.504 2.470 1.00 98.19 187 ILE A O 1
ATOM 1487 N N . LEU A 1 188 ? -12.404 2.848 0.690 1.00 98.38 188 LEU A N 1
ATOM 1488 C CA . LEU A 1 188 ? -12.620 4.106 1.405 1.00 98.38 188 LEU A CA 1
ATOM 1489 C C . LEU A 1 188 ? -14.072 4.271 1.840 1.00 98.38 188 LEU A C 1
ATOM 1491 O O . LEU A 1 188 ? -14.330 4.716 2.961 1.00 98.38 188 LEU A O 1
ATOM 1495 N N . ASP A 1 189 ? -15.008 3.836 1.012 1.00 98.00 189 ASP A N 1
ATOM 1496 C CA . ASP A 1 189 ? -16.432 3.889 1.278 1.00 98.00 189 ASP A CA 1
ATOM 1497 C C . ASP A 1 189 ? -16.799 3.000 2.469 1.00 98.00 189 ASP A C 1
ATOM 1499 O O . ASP A 1 189 ? -17.501 3.411 3.404 1.00 98.00 189 ASP A O 1
ATOM 1503 N N . LYS A 1 190 ? -16.214 1.797 2.528 1.00 98.06 190 LYS A N 1
ATOM 1504 C CA . LYS A 1 190 ? -16.337 0.921 3.696 1.00 98.06 190 LYS A CA 1
ATOM 1505 C C . LYS A 1 190 ? -15.682 1.521 4.941 1.00 98.06 190 LYS A C 1
ATOM 1507 O O . LYS A 1 190 ? -16.265 1.441 6.028 1.00 98.06 190 LYS A O 1
ATOM 1512 N N . ALA A 1 191 ? -14.499 2.126 4.815 1.00 98.31 191 ALA A N 1
ATOM 1513 C CA . ALA A 1 191 ? -13.812 2.778 5.932 1.00 98.31 191 ALA A CA 1
ATOM 1514 C C . ALA A 1 191 ? -14.632 3.951 6.493 1.00 98.31 191 ALA A C 1
ATOM 1516 O O . ALA A 1 191 ? -14.758 4.105 7.714 1.00 98.31 191 ALA A O 1
ATOM 1517 N N . LYS A 1 192 ? -15.253 4.736 5.608 1.00 98.50 192 LYS A N 1
ATOM 1518 C CA . LYS A 1 192 ? -16.166 5.823 5.954 1.00 98.50 192 LYS A CA 1
ATOM 1519 C C . LYS A 1 192 ? -17.408 5.298 6.669 1.00 98.50 192 LYS A C 1
ATOM 1521 O O . LYS A 1 192 ? -17.700 5.784 7.758 1.00 98.50 192 LYS A O 1
ATOM 1526 N N . LYS A 1 193 ? -18.094 4.285 6.121 1.00 98.31 193 LYS A N 1
ATOM 1527 C CA . LYS A 1 193 ? -19.291 3.669 6.730 1.00 98.31 193 LYS A CA 1
ATOM 1528 C C . LYS A 1 193 ? -19.011 3.187 8.158 1.00 98.31 193 LYS A C 1
ATOM 1530 O O . LYS A 1 193 ? -19.731 3.567 9.077 1.00 98.31 193 LYS A O 1
ATOM 1535 N N . LYS A 1 194 ? -17.910 2.455 8.365 1.00 97.88 194 LYS A N 1
ATOM 1536 C CA . LYS A 1 194 ? -17.480 1.993 9.699 1.00 97.88 194 LYS A CA 1
ATOM 1537 C C . LYS A 1 194 ? -17.175 3.148 10.656 1.00 97.88 194 LYS A C 1
ATOM 1539 O O . LYS A 1 194 ? -17.559 3.106 11.821 1.00 97.88 194 LYS A O 1
ATOM 1544 N N . THR A 1 195 ? -16.505 4.192 10.169 1.00 98.19 195 THR A N 1
ATOM 1545 C CA . THR A 1 195 ? -16.205 5.387 10.974 1.00 98.19 195 THR A CA 1
ATOM 1546 C C . THR A 1 195 ? -17.485 6.109 11.393 1.00 98.19 195 THR A C 1
ATOM 1548 O O . THR A 1 195 ? -17.642 6.459 12.560 1.00 98.19 195 THR A O 1
ATOM 1551 N N . ASP A 1 196 ? -18.411 6.316 10.457 1.00 97.75 196 ASP A N 1
ATOM 1552 C CA . ASP A 1 196 ? -19.675 7.006 10.710 1.00 97.75 196 ASP A CA 1
ATOM 1553 C C . ASP A 1 196 ? -20.559 6.207 11.694 1.00 97.75 196 ASP A C 1
ATOM 1555 O O . ASP A 1 196 ? -21.145 6.795 12.602 1.00 97.75 196 ASP A O 1
ATOM 1559 N N . GLU A 1 197 ? -20.604 4.876 11.577 1.00 97.38 197 GLU A N 1
ATOM 1560 C CA . GLU A 1 197 ? -21.308 3.985 12.511 1.00 97.38 197 GLU A CA 1
ATOM 1561 C C . GLU A 1 197 ? -20.713 4.040 13.927 1.00 97.38 197 GLU A C 1
ATOM 1563 O O . GLU A 1 197 ? -21.443 4.246 14.898 1.00 97.38 197 GLU A O 1
ATOM 1568 N N . ALA A 1 198 ? -19.385 3.965 14.056 1.00 96.56 198 ALA A N 1
ATOM 1569 C CA . ALA A 1 198 ? -18.716 4.083 15.350 1.00 96.56 198 ALA A CA 1
ATOM 1570 C C . ALA A 1 198 ? -19.030 5.416 16.045 1.00 96.56 198 ALA A C 1
ATOM 1572 O O . ALA A 1 198 ? -19.300 5.460 17.245 1.00 96.56 198 ALA A O 1
ATOM 1573 N N . LEU A 1 199 ? -19.028 6.517 15.286 1.00 95.12 199 LEU A N 1
ATOM 1574 C CA . LEU A 1 199 ? -19.338 7.844 15.812 1.00 95.12 199 LEU A CA 1
ATOM 1575 C C . LEU A 1 199 ? -20.802 7.980 16.248 1.00 95.12 199 LEU A C 1
ATOM 1577 O O . LEU A 1 199 ? -21.069 8.708 17.205 1.00 95.12 199 LEU A O 1
ATOM 1581 N N . LYS A 1 200 ? -21.744 7.293 15.588 1.00 94.88 200 LYS A N 1
ATOM 1582 C CA . LYS A 1 200 ? -23.145 7.233 16.038 1.00 94.88 200 LYS A CA 1
ATOM 1583 C C . LYS A 1 200 ? -23.258 6.532 17.391 1.00 94.88 200 LYS A C 1
ATOM 1585 O O . LYS A 1 200 ? -23.874 7.093 18.291 1.00 94.88 200 LYS A O 1
ATOM 1590 N N . LEU A 1 201 ? -22.600 5.381 17.561 1.00 93.81 201 LEU A N 1
ATOM 1591 C CA . LEU A 1 201 ? -22.574 4.651 18.837 1.00 93.81 201 LEU A CA 1
ATOM 1592 C C . LEU A 1 201 ? -21.980 5.502 19.969 1.00 93.81 201 LEU A C 1
ATOM 1594 O O . LEU A 1 201 ? -22.557 5.592 21.049 1.00 93.81 201 LEU A O 1
ATOM 1598 N N . ILE A 1 202 ? -20.864 6.191 19.700 1.00 90.88 202 ILE A N 1
ATOM 1599 C CA . ILE A 1 202 ? -20.213 7.094 20.663 1.00 90.88 202 ILE A CA 1
ATOM 1600 C C . ILE A 1 202 ? -21.142 8.238 21.086 1.00 90.88 202 ILE A C 1
ATOM 1602 O O . ILE A 1 202 ? -21.158 8.610 22.257 1.00 90.88 202 ILE A O 1
ATOM 1606 N N . LYS A 1 203 ? -21.890 8.826 20.143 1.00 88.19 203 LYS A N 1
ATOM 1607 C CA . LYS A 1 203 ? -22.821 9.925 20.435 1.00 88.19 203 LYS A CA 1
ATOM 1608 C C . LYS A 1 203 ? -24.056 9.458 21.200 1.00 88.19 203 LYS A C 1
ATOM 1610 O O . LYS A 1 203 ? -24.467 10.167 22.101 1.00 88.19 203 LYS A O 1
ATOM 1615 N N . GLY A 1 204 ? -24.614 8.297 20.855 1.00 82.19 204 GLY A N 1
ATOM 1616 C CA . GLY A 1 204 ? -25.805 7.743 21.510 1.00 82.19 204 GLY A CA 1
ATOM 1617 C C . GLY A 1 204 ? -25.560 7.170 22.910 1.00 82.19 204 GLY A C 1
ATOM 1618 O O . GLY A 1 204 ? -26.509 6.762 23.560 1.00 82.19 204 GLY A O 1
ATOM 1619 N N . SER A 1 205 ? -24.303 7.110 23.361 1.00 67.31 205 SER A N 1
ATOM 1620 C CA . SER A 1 205 ? -23.931 6.703 24.728 1.00 67.31 205 SER A CA 1
ATOM 1621 C C . SER A 1 205 ? -23.548 7.879 25.634 1.00 67.31 205 SER A C 1
ATOM 1623 O O . SER A 1 205 ? -23.017 7.656 26.722 1.00 67.31 205 SER A O 1
ATOM 1625 N N . LYS A 1 206 ? -23.732 9.116 25.159 1.00 59.50 206 LYS A N 1
ATOM 1626 C CA . LYS A 1 206 ? -23.697 10.326 25.985 1.00 59.50 206 LYS A CA 1
ATOM 1627 C C . LYS A 1 206 ? -25.105 10.664 26.433 1.00 59.50 206 LYS A C 1
ATOM 1629 O O . LYS A 1 206 ? -25.213 11.158 27.571 1.00 59.50 206 LYS A O 1
#